Protein AF-0000000080391162 (afdb_homodimer)

Nearest PDB structures (foldseek):
  4bhb-assembly1_A  TM=9.136E-01  e=3.513E-07  Mycobacterium tuberculosis H37Rv
  4wx9-assembly1_A  TM=8.956E-01  e=3.707E-07  Mycobacterium tuberculosis H37Rv
  4wxd-assembly1_A  TM=8.912E-01  e=3.513E-07  Mycobacterium tuberculosis H37Rv
  4wxc-assembly1_A  TM=9.181E-01  e=7.453E-07  Mycobacterium tuberculosis H37Rv
  4bhc-assembly1_A  TM=9.237E-01  e=9.749E-07  Mycobacterium tuberculosis H37Rv

Organism: NCBI:txid1090322

Structure (mmCIF, N/CA/C/O backbone):
data_AF-0000000080391162-model_v1
#
loop_
_entity.id
_entity.type
_entity.pdbx_description
1 polymer methylated-DNA--
#
loop_
_atom_site.group_PDB
_atom_site.id
_atom_site.type_symbol
_atom_site.label_atom_id
_atom_site.label_alt_id
_atom_site.label_comp_id
_atom_site.label_asym_id
_atom_site.label_entity_id
_atom_site.label_seq_id
_atom_site.pdbx_PDB_ins_code
_atom_site.Cartn_x
_atom_site.Cartn_y
_atom_site.Cartn_z
_atom_site.occupancy
_atom_site.B_iso_or_equiv
_atom_site.auth_seq_id
_atom_site.auth_comp_id
_atom_site.auth_asym_id
_atom_site.auth_atom_id
_atom_site.pdbx_PDB_model_num
ATOM 1 N N . MET A 1 1 ? -13.078 -3.543 18.203 1 35.09 1 MET A N 1
ATOM 2 C CA . MET A 1 1 ? -12.172 -4.012 17.156 1 35.09 1 MET A CA 1
ATOM 3 C C . MET A 1 1 ? -11.836 -2.887 16.172 1 35.09 1 MET A C 1
ATOM 5 O O . MET A 1 1 ? -12.734 -2.287 15.578 1 35.09 1 MET A O 1
ATOM 9 N N . SER A 1 2 ? -10.984 -1.926 16.359 1 51.19 2 SER A N 1
ATOM 10 C CA . SER A 1 2 ? -10.734 -0.594 15.812 1 51.19 2 SER A CA 1
ATOM 11 C C . SER A 1 2 ? -10.781 -0.604 14.289 1 51.19 2 SER A C 1
ATOM 13 O O . SER A 1 2 ? -10.242 -1.515 13.656 1 51.19 2 SER A O 1
ATOM 15 N N . ASP A 1 3 ? -11.883 -0.142 13.547 1 73.12 3 ASP A N 1
ATOM 16 C CA . ASP A 1 3 ? -12.336 -0.19 12.164 1 73.12 3 ASP A CA 1
ATOM 17 C C . ASP A 1 3 ? -11.234 0.268 11.211 1 73.12 3 ASP A C 1
ATOM 19 O O . ASP A 1 3 ? -11.203 1.431 10.805 1 73.12 3 ASP A O 1
ATOM 23 N N . MET A 1 4 ? -10.156 -0.457 11.211 1 86.31 4 MET A N 1
ATOM 24 C CA . MET A 1 4 ? -9.039 -0.205 10.305 1 86.31 4 MET A CA 1
ATOM 25 C C . MET A 1 4 ? -9.469 -0.377 8.852 1 86.31 4 MET A C 1
ATOM 27 O O . MET A 1 4 ? -10.125 -1.358 8.508 1 86.31 4 MET A O 1
ATOM 31 N N . THR A 1 5 ? -9.227 0.694 8.156 1 92.56 5 THR A N 1
ATOM 32 C CA . THR A 1 5 ? -9.523 0.576 6.73 1 92.56 5 THR A CA 1
ATOM 33 C C . THR A 1 5 ? -8.5 -0.321 6.039 1 92.56 5 THR A C 1
ATOM 35 O O . THR A 1 5 ? -7.449 -0.626 6.605 1 92.56 5 THR A O 1
ATOM 38 N N . ILE A 1 6 ? -8.789 -0.774 4.875 1 94.12 6 ILE A N 1
ATOM 39 C CA . ILE A 1 6 ? -7.871 -1.599 4.098 1 94.12 6 ILE A CA 1
ATOM 40 C C . ILE A 1 6 ? -6.594 -0.814 3.805 1 94.12 6 ILE A C 1
ATOM 42 O O . ILE A 1 6 ? -5.5 -1.382 3.789 1 94.12 6 ILE A O 1
ATOM 46 N N . PHE A 1 7 ? -6.691 0.435 3.684 1 94.88 7 PHE A N 1
ATOM 47 C CA . PHE A 1 7 ? -5.535 1.266 3.377 1 94.88 7 PHE A CA 1
ATOM 48 C C . PHE A 1 7 ? -4.629 1.404 4.598 1 94.88 7 PHE A C 1
ATOM 50 O O . PHE A 1 7 ? -3.404 1.4 4.469 1 94.88 7 PHE A O 1
ATOM 57 N N . GLN A 1 8 ? -5.25 1.524 5.742 1 94.19 8 GLN A N 1
ATOM 58 C CA . GLN A 1 8 ? -4.473 1.506 6.977 1 94.19 8 GLN A CA 1
ATOM 59 C C . GLN A 1 8 ? -3.77 0.164 7.164 1 94.19 8 GLN A C 1
ATOM 61 O O . GLN A 1 8 ? -2.611 0.117 7.586 1 94.19 8 GLN A O 1
ATOM 66 N N . ALA A 1 9 ? -4.484 -0.903 6.836 1 95 9 ALA A N 1
ATOM 67 C CA . ALA A 1 9 ? -3.902 -2.24 6.922 1 95 9 ALA A CA 1
ATOM 68 C C . ALA A 1 9 ? -2.713 -2.383 5.977 1 95 9 ALA A C 1
ATOM 70 O O . ALA A 1 9 ? -1.685 -2.955 6.348 1 95 9 ALA A O 1
ATOM 71 N N . ILE A 1 10 ? -2.848 -1.843 4.738 1 96.19 10 ILE A N 1
ATOM 72 C CA . ILE A 1 10 ? -1.775 -1.901 3.752 1 96.19 10 ILE A CA 1
ATOM 73 C C . ILE A 1 10 ? -0.56 -1.133 4.266 1 96.19 10 ILE A C 1
ATOM 75 O O . ILE A 1 10 ? 0.574 -1.604 4.152 1 96.19 10 ILE A O 1
ATOM 79 N N . LEU A 1 11 ? -0.783 0.005 4.809 1 94.81 11 LEU A N 1
ATOM 80 C CA . LEU A 1 11 ? 0.322 0.779 5.363 1 94.81 11 LEU A CA 1
ATOM 81 C C . LEU A 1 11 ? 1.021 0.008 6.477 1 94.81 11 LEU A C 1
ATOM 83 O O . LEU A 1 11 ? 2.252 -0.017 6.543 1 94.81 11 LEU A O 1
ATOM 87 N N . ARG A 1 12 ? 0.249 -0.562 7.375 1 93.06 12 ARG A N 1
ATOM 88 C CA . ARG A 1 12 ? 0.814 -1.34 8.477 1 93.06 12 ARG A CA 1
ATOM 89 C C . ARG A 1 12 ? 1.624 -2.52 7.945 1 93.06 12 ARG A C 1
ATOM 91 O O . ARG A 1 12 ? 2.682 -2.848 8.492 1 93.06 12 ARG A O 1
ATOM 98 N N . TYR A 1 13 ? 1.1 -3.146 6.93 1 94.81 13 TYR A N 1
ATOM 99 C CA . TYR A 1 13 ? 1.831 -4.23 6.285 1 94.81 13 TYR A CA 1
ATOM 100 C C . TYR A 1 13 ? 3.207 -3.764 5.824 1 94.81 13 TYR A C 1
ATOM 102 O O . TYR A 1 13 ? 4.219 -4.395 6.141 1 94.81 13 TYR A O 1
ATOM 110 N N . PHE A 1 14 ? 3.271 -2.625 5.117 1 94.81 14 PHE A N 1
ATOM 111 C CA . PHE A 1 14 ? 4.543 -2.119 4.617 1 94.81 14 PHE A CA 1
ATOM 112 C C . PHE A 1 14 ? 5.418 -1.624 5.762 1 94.81 14 PHE A C 1
ATOM 114 O O . PHE A 1 14 ? 6.633 -1.478 5.605 1 94.81 14 PHE A O 1
ATOM 121 N N . GLY A 1 15 ? 4.773 -1.409 6.852 1 91.69 15 GLY A N 1
ATOM 122 C CA . GLY A 1 15 ? 5.512 -1.065 8.055 1 91.69 15 GLY A CA 1
ATOM 123 C C . GLY A 1 15 ? 6.062 -2.277 8.781 1 91.69 15 GLY A C 1
ATOM 124 O O . GLY A 1 15 ? 6.613 -2.152 9.883 1 91.69 15 GLY A O 1
ATOM 125 N N . GLY A 1 16 ? 5.766 -3.434 8.32 1 91.38 16 GLY A N 1
ATOM 126 C CA . GLY A 1 16 ? 6.391 -4.629 8.859 1 91.38 16 GLY A CA 1
ATOM 127 C C . GLY A 1 16 ? 5.453 -5.453 9.727 1 91.38 16 GLY A C 1
ATOM 128 O O . GLY A 1 16 ? 5.844 -6.492 10.258 1 91.38 16 GLY A O 1
ATOM 129 N N . GLU A 1 17 ? 4.305 -5.023 9.898 1 91.38 17 GLU A N 1
ATOM 130 C CA . GLU A 1 17 ? 3.348 -5.781 10.695 1 91.38 17 GLU A CA 1
ATOM 131 C C . GLU A 1 17 ? 2.809 -6.98 9.922 1 91.38 17 GLU A C 1
ATOM 133 O O . GLU A 1 17 ? 2.635 -6.914 8.703 1 91.38 17 GLU A O 1
ATOM 138 N N . ILE A 1 18 ? 2.574 -8.047 10.664 1 93.25 18 ILE A N 1
ATOM 139 C CA . ILE A 1 18 ? 1.937 -9.211 10.062 1 93.25 18 ILE A CA 1
ATOM 140 C C . ILE A 1 18 ? 0.433 -8.977 9.945 1 93.25 18 ILE A C 1
ATOM 142 O O . ILE A 1 18 ? -0.274 -8.906 10.953 1 93.25 18 ILE A O 1
ATOM 146 N N . ILE A 1 19 ? -0.009 -8.836 8.727 1 93.25 19 ILE A N 1
ATOM 147 C CA . ILE A 1 19 ? -1.42 -8.562 8.477 1 93.25 19 ILE A CA 1
ATOM 148 C C . ILE A 1 19 ? -2.033 -9.719 7.684 1 93.25 19 ILE A C 1
ATOM 150 O O . ILE A 1 19 ? -1.441 -10.195 6.711 1 93.25 19 ILE A O 1
ATOM 154 N N . ASP A 1 20 ? -3.139 -10.18 8.094 1 93.12 20 ASP A N 1
ATOM 155 C CA . ASP A 1 20 ? -3.92 -11.164 7.359 1 93.12 20 ASP A CA 1
ATOM 156 C C . ASP A 1 20 ? -5.02 -10.492 6.543 1 93.12 20 ASP A C 1
ATOM 158 O O . ASP A 1 20 ? -5.992 -9.984 7.102 1 93.12 20 ASP A O 1
ATOM 162 N N . PHE A 1 21 ? -4.871 -10.523 5.176 1 95.25 21 PHE A N 1
ATOM 163 C CA . PHE A 1 21 ? -5.812 -9.844 4.297 1 95.25 21 PHE A CA 1
ATOM 164 C C . PHE A 1 21 ? -6.918 -10.797 3.85 1 95.25 21 PHE A C 1
ATOM 166 O O . PHE A 1 21 ? -7.785 -10.422 3.059 1 95.25 21 PHE A O 1
ATOM 173 N N . SER A 1 22 ? -7.004 -12 4.348 1 90.62 22 SER A N 1
ATOM 174 C CA . SER A 1 22 ? -7.902 -13.031 3.85 1 90.62 22 SER A CA 1
ATOM 175 C C . SER A 1 22 ? -9.359 -12.656 4.086 1 90.62 22 SER A C 1
ATOM 177 O O . SER A 1 22 ? -10.25 -13.094 3.342 1 90.62 22 SER A O 1
ATOM 179 N N . ASP A 1 23 ? -9.578 -11.797 5.066 1 89 23 ASP A N 1
ATOM 180 C CA . ASP A 1 23 ? -10.953 -11.477 5.438 1 89 23 ASP A CA 1
ATOM 181 C C . ASP A 1 23 ? -11.461 -10.258 4.672 1 89 23 ASP A C 1
ATOM 183 O O . ASP A 1 23 ? -12.625 -9.875 4.801 1 89 23 ASP A O 1
ATOM 187 N N . TYR A 1 24 ? -10.609 -9.648 3.918 1 92.5 24 TYR A N 1
ATOM 188 C CA . TYR A 1 24 ? -11.047 -8.492 3.148 1 92.5 24 TYR A CA 1
ATOM 189 C C . TYR A 1 24 ? -11.734 -8.922 1.859 1 92.5 24 TYR A C 1
ATOM 191 O O . TYR A 1 24 ? -11.219 -9.758 1.121 1 92.5 24 TYR A O 1
ATOM 199 N N . GLU A 1 25 ? -12.875 -8.336 1.633 1 93.56 25 GLU A N 1
ATOM 200 C CA . GLU A 1 25 ? -13.625 -8.672 0.425 1 93.56 25 GLU A CA 1
ATOM 201 C C . GLU A 1 25 ? -13.055 -7.953 -0.795 1 93.56 25 GLU A C 1
ATOM 203 O O . GLU A 1 25 ? -12.68 -6.781 -0.714 1 93.56 25 GLU A O 1
ATOM 208 N N . VAL A 1 26 ? -12.93 -8.695 -1.843 1 95.56 26 VAL A N 1
ATOM 209 C CA . VAL A 1 26 ? -12.492 -8.141 -3.115 1 95.56 26 VAL A CA 1
ATOM 210 C C . VAL A 1 26 ? -13.516 -8.445 -4.203 1 95.56 26 VAL A C 1
ATOM 212 O O . VAL A 1 26 ? -14.227 -9.453 -4.125 1 95.56 26 VAL A O 1
ATOM 215 N N . ASP A 1 27 ? -13.695 -7.531 -5.137 1 95.62 27 ASP A N 1
ATOM 216 C CA . ASP A 1 27 ? -14.586 -7.742 -6.273 1 95.62 27 ASP A CA 1
ATOM 217 C C . ASP A 1 27 ? -13.805 -8.211 -7.5 1 95.62 27 ASP A C 1
ATOM 219 O O . ASP A 1 27 ? -13.109 -7.422 -8.141 1 95.62 27 ASP A O 1
ATOM 223 N N . LEU A 1 28 ? -13.992 -9.492 -7.863 1 96.12 28 LEU A N 1
ATOM 224 C CA . LEU A 1 28 ? -13.273 -10.078 -8.992 1 96.12 28 LEU A CA 1
ATOM 225 C C . LEU A 1 28 ? -14.227 -10.375 -10.148 1 96.12 28 LEU A C 1
ATOM 227 O O . LEU A 1 28 ? -13.906 -11.164 -11.039 1 96.12 28 LEU A O 1
ATOM 231 N N . SER A 1 29 ? -15.359 -9.727 -10.141 1 95.06 29 SER A N 1
ATOM 232 C CA . SER A 1 29 ? -16.438 -10.07 -11.062 1 95.06 29 SER A CA 1
ATOM 233 C C . SER A 1 29 ? -16.062 -9.727 -12.5 1 95.06 29 SER A C 1
ATOM 235 O O . SER A 1 29 ? -16.641 -10.281 -13.438 1 95.06 29 SER A O 1
ATOM 237 N N . GLU A 1 30 ? -15.156 -8.781 -12.695 1 94.69 30 GLU A N 1
ATOM 238 C CA . GLU A 1 30 ? -14.789 -8.352 -14.039 1 94.69 30 GLU A CA 1
ATOM 239 C C . GLU A 1 30 ? -13.781 -9.312 -14.672 1 94.69 30 GLU A C 1
ATOM 241 O O . GLU A 1 30 ? -13.477 -9.211 -15.859 1 94.69 30 GLU A O 1
ATOM 246 N N . LEU A 1 31 ? -13.289 -10.305 -13.93 1 96.31 31 LEU A N 1
ATOM 247 C CA . LEU A 1 31 ? -12.289 -11.25 -14.406 1 96.31 31 LEU A CA 1
ATOM 248 C C . LEU A 1 31 ? -12.953 -12.508 -14.961 1 96.31 31 LEU A C 1
ATOM 250 O O . LEU A 1 31 ? -14.117 -12.781 -14.672 1 96.31 31 LEU A O 1
ATOM 254 N N . THR A 1 32 ? -12.195 -13.211 -15.758 1 97.25 32 THR A N 1
ATOM 255 C CA . THR A 1 32 ? -12.672 -14.5 -16.266 1 97.25 32 THR A CA 1
ATOM 256 C C . THR A 1 32 ? -12.719 -15.531 -15.133 1 97.25 32 THR A C 1
ATOM 258 O O . THR A 1 32 ? -12.133 -15.32 -14.07 1 97.25 32 THR A O 1
ATOM 261 N N . GLN A 1 33 ? -13.492 -16.578 -15.414 1 97.06 33 GLN A N 1
ATOM 262 C CA . GLN A 1 33 ? -13.578 -17.656 -14.43 1 97.06 33 GLN A CA 1
ATOM 263 C C . GLN A 1 33 ? -12.195 -18.203 -14.086 1 97.06 33 GLN A C 1
ATOM 265 O O . GLN A 1 33 ? -11.891 -18.422 -12.914 1 97.06 33 GLN A O 1
ATOM 270 N N . PHE A 1 34 ? -11.398 -18.391 -15.117 1 97.44 34 PHE A N 1
ATOM 271 C CA . PHE A 1 34 ? -10.055 -18.906 -14.906 1 97.44 34 PHE A CA 1
ATOM 272 C C . PHE A 1 34 ? -9.242 -17.969 -14.031 1 97.44 34 PHE A C 1
ATOM 274 O O . PHE A 1 34 ? -8.617 -18.406 -13.062 1 97.44 34 PHE A O 1
ATOM 281 N N . GLN A 1 35 ? -9.234 -16.688 -14.312 1 97.69 35 GLN A N 1
ATOM 282 C CA . GLN A 1 35 ? -8.492 -15.68 -13.555 1 97.69 35 GLN A CA 1
ATOM 283 C C . GLN A 1 35 ? -8.953 -15.648 -12.094 1 97.69 35 GLN A C 1
ATOM 285 O O . GLN A 1 35 ? -8.125 -15.539 -11.188 1 97.69 35 GLN A O 1
ATOM 290 N N . ARG A 1 36 ? -10.234 -15.805 -11.914 1 97.94 36 ARG A N 1
ATOM 291 C CA . ARG A 1 36 ? -10.789 -15.805 -10.57 1 97.94 36 ARG A CA 1
ATOM 292 C C . ARG A 1 36 ? -10.297 -17.016 -9.773 1 97.94 36 ARG A C 1
ATOM 294 O O . ARG A 1 36 ? -9.898 -16.875 -8.617 1 97.94 36 ARG A O 1
ATOM 301 N N . GLU A 1 37 ? -10.328 -18.125 -10.398 1 97.69 37 GLU A N 1
ATOM 302 C CA . GLU A 1 37 ? -9.867 -19.344 -9.75 1 97.69 37 GLU A CA 1
ATOM 303 C C . GLU A 1 37 ? -8.406 -19.234 -9.336 1 97.69 37 GLU A C 1
ATOM 305 O O . GLU A 1 37 ? -8.031 -19.625 -8.234 1 97.69 37 GLU A O 1
ATOM 310 N N . VAL A 1 38 ? -7.621 -18.734 -10.234 1 98.44 38 VAL A N 1
ATOM 311 C CA . VAL A 1 38 ? -6.195 -18.578 -9.969 1 98.44 38 VAL A CA 1
ATOM 312 C C . VAL A 1 38 ? -5.992 -17.641 -8.773 1 98.44 38 VAL A C 1
ATOM 314 O O . VAL A 1 38 ? -5.277 -17.984 -7.828 1 98.44 38 VAL A O 1
ATOM 317 N N . LEU A 1 39 ? -6.629 -16.484 -8.766 1 98.19 39 LEU A N 1
ATOM 318 C CA . LEU A 1 39 ? -6.414 -15.484 -7.73 1 98.19 39 LEU A CA 1
ATOM 319 C C . LEU A 1 39 ? -6.973 -15.953 -6.391 1 98.19 39 LEU A C 1
ATOM 321 O O . LEU A 1 39 ? -6.426 -15.625 -5.336 1 98.19 39 LEU A O 1
ATOM 325 N N . GLU A 1 40 ? -8.031 -16.766 -6.438 1 97.44 40 GLU A N 1
ATOM 326 C CA . GLU A 1 40 ? -8.555 -17.359 -5.211 1 97.44 40 GLU A CA 1
ATOM 327 C C . GLU A 1 40 ? -7.539 -18.297 -4.57 1 97.44 40 GLU A C 1
ATOM 329 O O . GLU A 1 40 ? -7.41 -18.344 -3.346 1 97.44 40 GLU A O 1
ATOM 334 N N . GLU A 1 41 ? -6.855 -19.062 -5.383 1 97.94 41 GLU A N 1
ATOM 335 C CA . GLU A 1 41 ? -5.809 -19.938 -4.863 1 97.94 41 GLU A CA 1
ATOM 336 C C . GLU A 1 41 ? -4.625 -19.125 -4.332 1 97.94 41 GLU A C 1
ATOM 338 O O . GLU A 1 41 ? -4.016 -19.5 -3.328 1 97.94 41 GLU A O 1
ATOM 343 N N . VAL A 1 42 ? -4.32 -18.031 -4.984 1 98 42 VAL A N 1
ATOM 344 C CA . VAL A 1 42 ? -3.236 -17.172 -4.531 1 98 42 VAL A CA 1
ATOM 345 C C . VAL A 1 42 ? -3.559 -16.609 -3.145 1 98 42 VAL A C 1
ATOM 347 O O . VAL A 1 42 ? -2.676 -16.516 -2.287 1 98 42 VAL A O 1
ATOM 350 N N . ARG A 1 43 ? -4.785 -16.25 -2.908 1 97.5 43 ARG A N 1
ATOM 351 C CA . ARG A 1 43 ? -5.238 -15.672 -1.648 1 97.5 43 ARG A CA 1
ATOM 352 C C . ARG A 1 43 ? -4.992 -16.625 -0.486 1 97.5 43 ARG A C 1
ATOM 354 O O . ARG A 1 43 ? -4.938 -16.203 0.671 1 97.5 43 ARG A O 1
ATOM 361 N N . LYS A 1 44 ? -4.828 -17.875 -0.79 1 96.62 44 LYS A N 1
ATOM 362 C CA . LYS A 1 44 ? -4.691 -18.906 0.244 1 96.62 44 LYS A CA 1
ATOM 363 C C . LYS A 1 44 ? -3.234 -19.062 0.668 1 96.62 44 LYS A C 1
ATOM 365 O O . LYS A 1 44 ? -2.939 -19.75 1.653 1 96.62 44 LYS A O 1
ATOM 370 N N . ILE A 1 45 ? -2.307 -18.5 -0.052 1 97 45 ILE A N 1
ATOM 371 C CA . ILE A 1 45 ? -0.894 -18.641 0.285 1 97 45 ILE A CA 1
ATOM 372 C C . ILE A 1 45 ? -0.594 -17.906 1.585 1 97 45 ILE A C 1
ATOM 374 O O . ILE A 1 45 ? -0.783 -16.688 1.67 1 97 45 ILE A O 1
ATOM 378 N N . PRO A 1 46 ? -0.078 -18.594 2.596 1 95.38 46 PRO A N 1
ATOM 379 C CA . PRO A 1 46 ? 0.129 -17.969 3.902 1 95.38 46 PRO A CA 1
ATOM 380 C C . PRO A 1 46 ? 1.265 -16.938 3.893 1 95.38 46 PRO A C 1
ATOM 382 O O . PRO A 1 46 ? 2.164 -17.016 3.053 1 95.38 46 PRO A O 1
ATOM 385 N N . TYR A 1 47 ? 1.118 -16.031 4.879 1 95.81 47 TYR A N 1
ATOM 386 C CA . TYR A 1 47 ? 2.207 -15.094 5.125 1 95.81 47 TYR A CA 1
ATOM 387 C C . TYR A 1 47 ? 3.527 -15.828 5.32 1 95.81 47 TYR A C 1
ATOM 389 O O . TYR A 1 47 ? 3.598 -16.797 6.078 1 95.81 47 TYR A O 1
ATOM 397 N N . GLY A 1 48 ? 4.543 -15.438 4.59 1 94.94 48 GLY A N 1
ATOM 398 C CA . GLY A 1 48 ? 5.871 -16.016 4.754 1 94.94 48 GLY A CA 1
ATOM 399 C C . GLY A 1 48 ? 6.102 -17.25 3.9 1 94.94 48 GLY A C 1
ATOM 400 O O . GLY A 1 48 ? 7.207 -17.797 3.877 1 94.94 48 GLY A O 1
ATOM 401 N N . GLU A 1 49 ? 5.145 -17.719 3.182 1 95.44 49 GLU A N 1
ATOM 402 C CA . GLU A 1 49 ? 5.266 -18.875 2.297 1 95.44 49 GLU A CA 1
ATOM 403 C C . GLU A 1 49 ? 5.121 -18.469 0.833 1 95.44 49 GLU A C 1
ATOM 405 O O . GLU A 1 49 ? 4.566 -17.406 0.532 1 95.44 49 GLU A O 1
ATOM 410 N N . THR A 1 50 ? 5.68 -19.234 -0.009 1 97.06 50 THR A N 1
ATOM 411 C CA . THR A 1 50 ? 5.594 -18.984 -1.442 1 97.06 50 THR A CA 1
ATOM 412 C C . THR A 1 50 ? 5.137 -20.234 -2.189 1 97.06 50 THR A C 1
ATOM 414 O O . THR A 1 50 ? 5.25 -21.344 -1.675 1 97.06 50 THR A O 1
ATOM 417 N N . VAL A 1 51 ? 4.605 -20.047 -3.34 1 97.56 51 VAL A N 1
ATOM 418 C CA . VAL A 1 51 ? 4.227 -21.109 -4.266 1 97.56 51 VAL A CA 1
ATOM 419 C C . VAL A 1 51 ? 4.773 -20.812 -5.66 1 97.56 51 VAL A C 1
ATOM 421 O O . VAL A 1 51 ? 4.789 -19.641 -6.082 1 97.56 51 VAL A O 1
ATOM 424 N N . THR A 1 52 ? 5.16 -21.844 -6.363 1 97.38 52 TH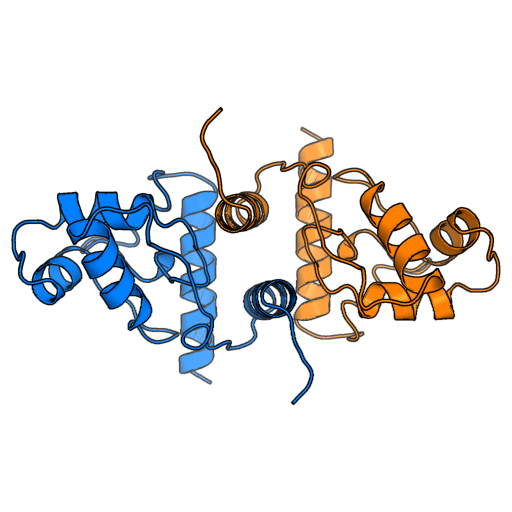R A N 1
ATOM 425 C CA . THR A 1 52 ? 5.637 -21.625 -7.723 1 97.38 52 THR A CA 1
ATOM 426 C C . THR A 1 52 ? 4.465 -21.531 -8.695 1 97.38 52 THR A C 1
ATOM 428 O O . THR A 1 52 ? 3.363 -22 -8.398 1 97.38 52 THR A O 1
ATOM 431 N N . TYR A 1 53 ? 4.75 -20.938 -9.867 1 96.75 53 TYR A N 1
ATOM 432 C CA . TYR A 1 53 ? 3.736 -20.875 -10.906 1 96.75 53 TYR A CA 1
ATOM 433 C C . TYR A 1 53 ? 3.24 -22.281 -11.266 1 96.75 53 TYR A C 1
ATOM 435 O O . TYR A 1 53 ? 2.041 -22.484 -11.469 1 96.75 53 TYR A O 1
ATOM 443 N N . ARG A 1 54 ? 4.129 -23.219 -11.281 1 95.88 54 ARG A N 1
ATOM 444 C CA . ARG A 1 54 ? 3.781 -24.594 -11.594 1 95.88 54 ARG A CA 1
ATOM 445 C C . ARG A 1 54 ? 2.859 -25.188 -10.531 1 95.88 54 ARG A C 1
ATOM 447 O O . ARG A 1 54 ? 1.848 -25.812 -10.859 1 95.88 54 ARG A O 1
ATOM 454 N N . GLU A 1 55 ? 3.26 -25 -9.328 1 97.31 55 GLU A N 1
ATOM 455 C CA . GLU A 1 55 ? 2.432 -25.484 -8.227 1 97.31 55 GLU A CA 1
ATOM 456 C C . GLU A 1 55 ? 1.051 -24.828 -8.258 1 97.31 55 GLU A C 1
ATOM 458 O O . GLU A 1 55 ? 0.043 -25.5 -8.016 1 97.31 55 GLU A O 1
ATOM 463 N N . LEU A 1 56 ? 1.011 -23.562 -8.508 1 98 56 LEU A N 1
ATOM 464 C CA . LEU A 1 56 ? -0.262 -22.844 -8.586 1 98 56 LEU A CA 1
ATOM 465 C C . LEU A 1 56 ? -1.122 -23.406 -9.719 1 98 56 LEU A C 1
ATOM 467 O O . LEU A 1 56 ? -2.33 -23.578 -9.555 1 98 56 LEU A O 1
ATOM 471 N N . ALA A 1 57 ? -0.482 -23.656 -10.828 1 97.69 57 ALA A N 1
ATOM 472 C CA . ALA A 1 57 ? -1.194 -24.266 -11.953 1 97.69 57 ALA A CA 1
ATOM 473 C C . ALA A 1 57 ? -1.833 -25.578 -11.539 1 97.69 57 ALA A C 1
ATOM 475 O O . ALA A 1 57 ? -2.986 -25.859 -11.883 1 97.69 57 ALA A O 1
ATOM 476 N N . CYS A 1 58 ? -1.116 -26.344 -10.797 1 97.38 58 CYS A N 1
ATOM 477 C CA . CYS A 1 58 ? -1.632 -27.625 -10.305 1 97.38 58 CYS A CA 1
ATOM 478 C C . CYS A 1 58 ? -2.826 -27.406 -9.383 1 97.38 58 CYS A C 1
ATOM 480 O O . CYS A 1 58 ? -3.818 -28.141 -9.469 1 97.38 58 CYS A O 1
ATOM 482 N N . ARG A 1 59 ? -2.754 -26.422 -8.547 1 97.12 59 ARG A N 1
ATOM 483 C CA . ARG A 1 59 ? -3.816 -26.125 -7.594 1 97.12 59 ARG A CA 1
ATOM 484 C C . ARG A 1 59 ? -5.121 -25.797 -8.312 1 97.12 59 ARG A C 1
ATOM 486 O O . ARG A 1 59 ? -6.207 -26.047 -7.781 1 97.12 59 ARG A O 1
ATOM 493 N N . VAL A 1 60 ? -4.984 -25.219 -9.477 1 97 60 VAL A N 1
ATOM 494 C CA . VAL A 1 60 ? -6.203 -24.844 -10.18 1 97 60 VAL A CA 1
ATOM 495 C C . VAL A 1 60 ? -6.555 -25.891 -11.227 1 97 60 VAL A C 1
ATOM 497 O O . VAL A 1 60 ? -7.375 -25.641 -12.117 1 97 60 VAL A O 1
ATOM 500 N N . GLY A 1 61 ? -5.863 -27.016 -11.195 1 96 61 GLY A N 1
ATOM 501 C CA . GLY A 1 61 ? -6.191 -28.156 -12.023 1 96 61 GLY A CA 1
ATOM 502 C C . GLY A 1 61 ? -5.676 -28.031 -13.445 1 96 61 GLY A C 1
ATOM 503 O O . GLY A 1 61 ? -6.246 -28.609 -14.375 1 96 61 GLY A O 1
ATOM 504 N N . ARG A 1 62 ? -4.734 -27.141 -13.648 1 94.5 62 ARG A N 1
ATOM 505 C CA . ARG A 1 62 ? -4.137 -26.906 -14.961 1 94.5 62 ARG A CA 1
ATOM 506 C C . ARG A 1 62 ? -2.619 -27.047 -14.906 1 94.5 62 ARG A C 1
ATOM 508 O O . ARG A 1 62 ? -1.896 -26.078 -15.141 1 94.5 62 ARG A O 1
ATOM 515 N N . GLU A 1 63 ? -2.115 -28.219 -14.797 1 91.62 63 GLU A N 1
ATOM 516 C CA . GLU A 1 63 ? -0.72 -28.531 -14.492 1 91.62 63 GLU A CA 1
ATOM 517 C C . GLU A 1 63 ? 0.217 -27.922 -15.531 1 91.62 63 GLU A C 1
ATOM 519 O O . GLU A 1 63 ? 1.316 -27.469 -15.195 1 91.62 63 GLU A O 1
ATOM 524 N N . ARG A 1 64 ? -0.206 -27.797 -16.766 1 92.56 64 ARG A N 1
ATOM 525 C CA . ARG A 1 64 ? 0.678 -27.312 -17.828 1 92.56 64 ARG A CA 1
ATOM 526 C C . ARG A 1 64 ? 0.4 -25.844 -18.141 1 92.56 64 ARG A C 1
ATOM 528 O O . ARG A 1 64 ? 0.836 -25.344 -19.172 1 92.56 64 ARG A O 1
ATOM 535 N N . ALA A 1 65 ? -0.271 -25.156 -17.281 1 95.38 65 ALA A N 1
ATOM 536 C CA . ALA A 1 65 ? -0.71 -23.812 -17.609 1 95.38 65 ALA A CA 1
ATOM 537 C C . ALA A 1 65 ? 0.055 -22.766 -16.797 1 95.38 65 ALA A C 1
ATOM 539 O O . ALA A 1 65 ? -0.511 -21.75 -16.391 1 95.38 65 ALA A O 1
ATOM 540 N N . ALA A 1 66 ? 1.327 -23.031 -16.516 1 94.25 66 ALA A N 1
ATOM 541 C CA . ALA A 1 66 ? 2.125 -22.125 -15.68 1 94.25 66 ALA A CA 1
ATOM 542 C C . ALA A 1 66 ? 2.133 -20.719 -16.25 1 94.25 66 ALA A C 1
ATOM 544 O O . ALA A 1 66 ? 1.973 -19.734 -15.516 1 94.25 66 ALA A O 1
ATOM 545 N N . ARG A 1 67 ? 2.25 -20.641 -17.531 1 93.62 67 ARG A N 1
ATOM 546 C CA . ARG A 1 67 ? 2.299 -19.312 -18.156 1 93.62 67 ARG A CA 1
ATOM 547 C C . ARG A 1 67 ? 0.945 -18.625 -18.078 1 93.62 67 ARG A C 1
ATOM 549 O O . ARG A 1 67 ? 0.874 -17.422 -17.844 1 93.62 67 ARG A O 1
ATOM 556 N N . ALA A 1 68 ? -0.098 -19.359 -18.344 1 95.56 68 ALA A N 1
ATOM 557 C CA . ALA A 1 68 ? -1.444 -18.797 -18.281 1 95.56 68 ALA A CA 1
ATOM 558 C C . ALA A 1 68 ? -1.762 -18.312 -16.875 1 95.56 68 ALA A C 1
ATOM 560 O O . ALA A 1 68 ? -2.342 -17.234 -16.688 1 95.56 68 ALA A O 1
ATOM 561 N N . VAL A 1 69 ? -1.303 -19.094 -15.898 1 96.56 69 VAL A N 1
ATOM 562 C CA . VAL A 1 69 ? -1.479 -18.734 -14.492 1 96.56 69 VAL A CA 1
ATOM 563 C C . VAL A 1 69 ? -0.682 -17.469 -14.188 1 96.56 69 VAL A C 1
ATOM 565 O O . VAL A 1 69 ? -1.164 -16.578 -13.477 1 96.56 69 VAL A O 1
ATOM 568 N N . GLY A 1 70 ? 0.498 -17.438 -14.719 1 95.19 70 GLY A N 1
ATOM 569 C CA . GLY A 1 70 ? 1.317 -16.234 -14.547 1 95.19 70 GLY A CA 1
ATOM 570 C C . GLY A 1 70 ? 0.651 -14.977 -15.062 1 95.19 70 GLY A C 1
ATOM 571 O O . GLY A 1 70 ? 0.701 -13.938 -14.406 1 95.19 70 GLY A O 1
ATOM 572 N N . SER A 1 71 ? 0.098 -15.102 -16.188 1 94.81 71 SER A N 1
ATOM 573 C CA . SER A 1 71 ? -0.611 -13.969 -16.766 1 94.81 71 SER A CA 1
ATOM 574 C C . SER A 1 71 ? -1.788 -13.539 -15.898 1 94.81 71 SER A C 1
ATOM 576 O O . SER A 1 71 ? -2.051 -12.344 -15.734 1 94.81 71 SER A O 1
ATOM 578 N N . ALA A 1 72 ? -2.494 -14.492 -15.398 1 96.31 72 ALA A N 1
ATOM 579 C CA . ALA A 1 72 ? -3.619 -14.203 -14.516 1 96.31 72 ALA A CA 1
ATOM 580 C C . ALA A 1 72 ? -3.15 -13.492 -13.25 1 96.31 72 ALA A C 1
ATOM 582 O O . ALA A 1 72 ? -3.773 -12.523 -12.805 1 96.31 72 ALA A O 1
ATOM 583 N N . VAL A 1 73 ? -2.064 -13.953 -12.711 1 96.94 73 VAL A N 1
ATOM 584 C CA . VAL A 1 73 ? -1.487 -13.375 -11.5 1 96.94 73 VAL A CA 1
ATOM 585 C C . VAL A 1 73 ? -1.045 -11.938 -11.766 1 96.94 73 VAL A C 1
ATOM 587 O O . VAL A 1 73 ? -1.28 -11.047 -10.945 1 96.94 73 VAL A O 1
ATOM 590 N N . ALA A 1 74 ? -0.493 -11.719 -12.906 1 93.5 74 ALA A N 1
ATOM 591 C CA . ALA A 1 74 ? 0.013 -10.406 -13.289 1 93.5 74 ALA A CA 1
ATOM 592 C C . ALA A 1 74 ? -1.122 -9.391 -13.398 1 93.5 74 ALA A C 1
ATOM 594 O O . ALA A 1 74 ? -0.909 -8.188 -13.234 1 93.5 74 ALA A O 1
ATOM 595 N N . LYS A 1 75 ? -2.285 -9.82 -13.602 1 92.25 75 LYS A N 1
ATOM 596 C CA . LYS A 1 75 ? -3.441 -8.953 -13.805 1 92.25 75 LYS A CA 1
ATOM 597 C C . LYS A 1 75 ? -4.223 -8.766 -12.5 1 92.25 75 LYS A C 1
ATOM 599 O O . LYS A 1 75 ? -5.348 -8.266 -12.516 1 92.25 75 LYS A O 1
ATOM 604 N N . ASN A 1 76 ? -3.664 -9.203 -11.438 1 96.12 76 ASN A N 1
ATOM 605 C CA . ASN A 1 76 ? -4.27 -9.07 -10.117 1 96.12 76 ASN A CA 1
ATOM 606 C C . ASN A 1 76 ? -4.688 -7.633 -9.828 1 96.12 76 ASN A C 1
ATOM 608 O O . ASN A 1 76 ? -3.838 -6.754 -9.672 1 96.12 76 ASN A O 1
ATOM 612 N N . PRO A 1 77 ? -5.988 -7.395 -9.773 1 96.19 77 PRO A N 1
ATOM 613 C CA . PRO A 1 77 ? -6.445 -6.027 -9.523 1 96.19 77 PRO A CA 1
ATOM 614 C C . PRO A 1 77 ? -6.258 -5.598 -8.07 1 96.19 77 PRO A C 1
ATOM 616 O O . PRO A 1 77 ? -6.387 -4.414 -7.754 1 96.19 77 PRO A O 1
ATOM 619 N N . TYR A 1 78 ? -5.961 -6.527 -7.133 1 97 78 TYR A N 1
ATOM 620 C CA . TYR A 1 78 ? -5.82 -6.242 -5.711 1 97 78 TYR A CA 1
ATOM 621 C C . TYR A 1 78 ? -4.48 -6.742 -5.184 1 97 78 TYR A C 1
ATOM 623 O O . TYR A 1 78 ? -4.434 -7.512 -4.219 1 97 78 TYR A O 1
ATOM 631 N N . PRO A 1 79 ? -3.422 -6.211 -5.777 1 96.5 79 PRO A N 1
ATOM 632 C CA . PRO A 1 79 ? -2.133 -6.645 -5.227 1 96.5 79 PRO A CA 1
ATOM 633 C C . PRO A 1 79 ? -1.983 -6.309 -3.744 1 96.5 79 PRO A C 1
ATOM 635 O O . PRO A 1 79 ? -2.67 -5.418 -3.234 1 96.5 79 PRO A O 1
ATOM 638 N N . ILE A 1 80 ? -1.176 -7.035 -2.959 1 95.12 80 ILE A N 1
ATOM 639 C CA . ILE A 1 80 ? -0.95 -6.961 -1.52 1 95.12 80 ILE A CA 1
ATOM 640 C C . ILE A 1 80 ? -2.045 -7.73 -0.785 1 95.12 80 ILE A C 1
ATOM 642 O O . ILE A 1 80 ? -1.756 -8.586 0.057 1 95.12 80 ILE A O 1
ATOM 646 N N . ILE A 1 81 ? -3.371 -7.41 -1.149 1 97.25 81 ILE A N 1
ATOM 647 C CA . ILE A 1 81 ? -4.5 -8.125 -0.562 1 97.25 81 ILE A CA 1
ATOM 648 C C . ILE A 1 81 ? -4.508 -9.57 -1.06 1 97.25 81 ILE A C 1
ATOM 650 O O . ILE A 1 81 ? -4.66 -10.508 -0.269 1 97.25 81 ILE A O 1
ATOM 654 N N . ILE A 1 82 ? -4.48 -9.641 -2.396 1 97.94 82 ILE A N 1
ATOM 655 C CA . ILE A 1 82 ? -4.152 -10.922 -3.018 1 97.94 82 ILE A CA 1
ATOM 656 C C . ILE A 1 82 ? -2.645 -11.008 -3.258 1 97.94 82 ILE A C 1
ATOM 658 O O . ILE A 1 82 ? -2.102 -10.289 -4.098 1 97.94 82 ILE A O 1
ATOM 662 N N . PRO A 1 83 ? -2.033 -11.828 -2.516 1 97.88 83 PRO A N 1
ATOM 663 C CA . PRO A 1 83 ? -0.574 -11.75 -2.418 1 97.88 83 PRO A CA 1
ATOM 664 C C . PRO A 1 83 ? 0.134 -12.383 -3.611 1 97.88 83 PRO A C 1
ATOM 666 O O . PRO A 1 83 ? 0.864 -13.367 -3.447 1 97.88 83 PRO A O 1
ATOM 669 N N . CYS A 1 84 ? 0.045 -11.727 -4.746 1 97.19 84 CYS A N 1
ATOM 670 C CA . CYS A 1 84 ? 0.652 -12.227 -5.973 1 97.19 84 CYS A CA 1
ATOM 671 C C . CYS A 1 84 ? 2.172 -12.25 -5.859 1 97.19 84 CYS A C 1
ATOM 673 O O . CYS A 1 84 ? 2.84 -13 -6.574 1 97.19 84 CYS A O 1
ATOM 675 N N . HIS A 1 85 ? 2.68 -11.461 -4.934 1 97.25 85 HIS A N 1
ATOM 676 C CA . HIS A 1 85 ? 4.125 -11.469 -4.734 1 97.25 85 HIS A CA 1
ATOM 677 C C . HIS A 1 85 ? 4.602 -12.812 -4.188 1 97.25 85 HIS A C 1
ATOM 679 O O . HIS A 1 85 ? 5.793 -13.125 -4.25 1 97.25 85 HIS A O 1
ATOM 685 N N . ARG A 1 86 ? 3.768 -13.609 -3.654 1 97.44 86 ARG A N 1
ATOM 686 C CA . ARG A 1 86 ? 4.137 -14.883 -3.043 1 97.44 86 ARG A CA 1
ATOM 687 C C . ARG A 1 86 ? 4.18 -16 -4.082 1 97.44 86 ARG A C 1
ATOM 689 O O . ARG A 1 86 ? 4.508 -17.141 -3.762 1 97.44 86 ARG A O 1
ATOM 696 N N . VAL A 1 87 ? 3.848 -15.664 -5.289 1 97.88 87 VAL A N 1
ATOM 697 C CA . VAL A 1 87 ? 4.004 -16.594 -6.402 1 97.88 87 VAL A CA 1
ATOM 698 C C . VAL A 1 87 ? 5.34 -16.344 -7.102 1 97.88 87 VAL A C 1
ATOM 700 O O . VAL A 1 87 ? 5.605 -15.234 -7.566 1 97.88 87 VAL A O 1
ATOM 703 N N . VAL A 1 88 ? 6.117 -17.406 -7.211 1 97.06 88 VAL A N 1
ATOM 704 C CA . VAL A 1 88 ? 7.484 -17.188 -7.676 1 97.06 88 VAL A CA 1
ATOM 705 C C . VAL A 1 88 ? 7.82 -18.203 -8.766 1 97.06 88 VAL A C 1
ATOM 707 O O . VAL A 1 88 ? 7.066 -19.156 -8.992 1 97.06 88 VAL A O 1
ATOM 710 N N . SER A 1 89 ? 8.906 -17.938 -9.43 1 94.12 89 SER A N 1
ATOM 711 C CA . SER A 1 89 ? 9.406 -18.875 -10.422 1 94.12 89 SER A CA 1
ATOM 712 C C . SER A 1 89 ? 10.211 -20 -9.766 1 94.12 89 SER A C 1
ATOM 714 O O . SER A 1 89 ? 10.664 -19.859 -8.625 1 94.12 89 SER A O 1
ATOM 716 N N . SER A 1 90 ? 10.352 -21.078 -10.484 1 91.44 90 SER A N 1
ATOM 717 C CA . SER A 1 90 ? 11.141 -22.203 -9.977 1 91.44 90 SER A CA 1
ATOM 718 C C . SER A 1 90 ? 12.625 -21.844 -9.906 1 91.44 90 SER A C 1
ATOM 720 O O . SER A 1 90 ? 13.375 -22.438 -9.148 1 91.44 90 SER A O 1
ATOM 722 N N . SER A 1 91 ? 13.016 -20.875 -10.617 1 90.62 91 SER A N 1
ATOM 723 C CA . SER A 1 91 ? 14.422 -20.5 -10.711 1 90.62 91 SER A CA 1
ATOM 724 C C . SER A 1 91 ? 14.719 -19.25 -9.906 1 90.62 91 SER A C 1
ATOM 726 O O . SER A 1 91 ? 15.836 -18.719 -9.945 1 90.62 91 SER A O 1
ATOM 728 N N . GLY A 1 92 ? 13.75 -18.734 -9.273 1 90.31 92 GLY A N 1
ATOM 729 C CA . GLY A 1 92 ? 13.953 -17.516 -8.516 1 90.31 92 GLY A CA 1
ATOM 730 C C . GLY A 1 92 ? 12.664 -16.75 -8.258 1 90.31 92 GLY A C 1
ATOM 731 O O . GLY A 1 92 ? 11.602 -17.359 -8.117 1 90.31 92 GLY A O 1
ATOM 732 N N . ILE A 1 93 ? 12.781 -15.469 -8.117 1 90.31 93 ILE A N 1
ATOM 733 C CA . ILE A 1 93 ? 11.656 -14.641 -7.691 1 90.31 93 ILE A CA 1
ATOM 734 C C . ILE A 1 93 ? 10.711 -14.406 -8.867 1 90.31 93 ILE A C 1
ATOM 736 O O . ILE A 1 93 ? 9.5 -14.258 -8.672 1 90.31 93 ILE A O 1
ATOM 740 N N . GLY A 1 94 ? 11.297 -14.43 -10.133 1 89.81 94 GLY A N 1
ATOM 741 C CA . GLY A 1 94 ? 10.484 -14.133 -11.305 1 89.81 94 GLY A CA 1
ATOM 742 C C . GLY A 1 94 ? 10.047 -12.688 -11.375 1 89.81 94 GLY A C 1
ATOM 743 O O . GLY A 1 94 ? 10.625 -11.82 -10.711 1 89.81 94 GLY A O 1
ATOM 744 N N . GLY A 1 95 ? 9.047 -12.422 -12.297 1 87.44 95 GLY A N 1
ATOM 745 C CA . GLY A 1 95 ? 8.57 -11.062 -12.484 1 87.44 95 GLY A CA 1
ATOM 746 C C . GLY A 1 95 ? 7.539 -10.648 -11.453 1 87.44 95 GLY A C 1
ATOM 747 O O . GLY A 1 95 ? 7.25 -11.398 -10.516 1 87.44 95 GLY A O 1
ATOM 748 N N . PHE A 1 96 ? 7.094 -9.438 -11.617 1 84.25 96 PHE A N 1
ATOM 749 C CA . PHE A 1 96 ? 6.105 -8.891 -10.703 1 84.25 96 PHE A CA 1
ATOM 750 C C . PHE A 1 96 ? 5.195 -7.895 -11.414 1 84.25 96 PHE A C 1
ATOM 752 O O . PHE A 1 96 ? 5.664 -6.895 -11.961 1 84.25 96 PHE A O 1
ATOM 759 N N . CYS A 1 97 ? 3.947 -8.188 -11.391 1 82.94 97 CYS A N 1
ATOM 760 C CA . CYS A 1 97 ? 2.922 -7.328 -11.977 1 82.94 97 CYS A CA 1
ATOM 761 C C . CYS A 1 97 ? 3.27 -6.957 -13.406 1 82.94 97 CYS A C 1
ATOM 763 O O . CYS A 1 97 ? 3.207 -5.785 -13.781 1 82.94 97 CYS A O 1
ATOM 765 N N . GLY A 1 98 ? 3.732 -7.816 -14.102 1 79 98 GLY A N 1
ATOM 766 C CA . GLY A 1 98 ? 3.936 -7.656 -15.531 1 79 98 GLY A CA 1
ATOM 767 C C . GLY A 1 98 ? 5.336 -7.195 -15.891 1 79 98 GLY A C 1
ATOM 768 O O . GLY A 1 98 ? 5.633 -6.941 -17.062 1 79 98 GLY A O 1
ATOM 769 N N . GLU A 1 99 ? 6.156 -7.043 -14.852 1 82.94 99 GLU A N 1
ATOM 770 C CA . GLU A 1 99 ? 7.539 -6.633 -15.086 1 82.94 99 GLU A CA 1
ATOM 771 C C . GLU A 1 99 ? 8.523 -7.707 -14.633 1 82.94 99 GLU A C 1
ATOM 773 O O . GLU A 1 99 ? 8.273 -8.406 -13.648 1 82.94 99 GLU A O 1
ATOM 778 N N . THR A 1 100 ? 9.609 -7.816 -15.383 1 81.62 100 THR A N 1
ATOM 779 C CA . THR A 1 100 ? 10.57 -8.867 -15.07 1 81.62 100 THR A CA 1
ATOM 780 C C . THR A 1 100 ? 11.836 -8.281 -14.445 1 81.62 100 THR A C 1
ATOM 782 O O . THR A 1 100 ? 12.703 -9.023 -13.977 1 81.62 100 THR A O 1
ATOM 785 N N . CYS A 1 101 ? 11.914 -6.93 -14.477 1 78.75 101 CYS A N 1
ATOM 786 C CA . CYS A 1 101 ? 13.047 -6.238 -13.867 1 78.75 101 CYS A CA 1
ATOM 787 C C . CYS A 1 101 ? 12.633 -4.863 -13.352 1 78.75 101 CYS A C 1
ATOM 789 O O . CYS A 1 101 ? 11.477 -4.465 -13.492 1 78.75 101 CYS A O 1
ATOM 791 N N . GLY A 1 102 ? 13.664 -4.305 -12.555 1 84.94 102 GLY A N 1
ATOM 792 C CA . GLY A 1 102 ? 13.414 -2.939 -12.117 1 84.94 102 GLY A CA 1
ATOM 793 C C . GLY A 1 102 ? 12.852 -2.861 -10.711 1 84.94 102 GLY A C 1
ATOM 794 O O . GLY A 1 102 ? 13.008 -3.793 -9.914 1 84.94 102 GLY A O 1
ATOM 795 N N . GLU A 1 103 ? 12.273 -1.819 -10.383 1 85.81 103 GLU A N 1
ATOM 796 C CA . GLU A 1 103 ? 11.883 -1.467 -9.023 1 85.81 103 GLU A CA 1
ATOM 797 C C . GLU A 1 103 ? 10.75 -2.363 -8.523 1 85.81 103 GLU A C 1
ATOM 799 O O . GLU A 1 103 ? 10.688 -2.684 -7.336 1 85.81 103 GLU A O 1
ATOM 804 N N . LYS A 1 104 ? 9.93 -2.746 -9.43 1 88.44 104 LYS A N 1
ATOM 805 C CA . LYS A 1 104 ? 8.82 -3.6 -9.008 1 88.44 104 LYS A CA 1
ATOM 806 C C . LYS A 1 104 ? 9.328 -4.961 -8.531 1 88.44 104 LYS A C 1
ATOM 808 O O . LYS A 1 104 ? 8.836 -5.504 -7.543 1 88.44 104 LYS A O 1
ATOM 813 N N . VAL A 1 105 ? 10.289 -5.465 -9.258 1 92.06 105 VAL A N 1
ATOM 814 C CA . VAL A 1 105 ? 10.859 -6.754 -8.883 1 92.06 105 VAL A CA 1
ATOM 815 C C . VAL A 1 105 ? 11.609 -6.621 -7.559 1 92.06 105 VAL A C 1
ATOM 817 O O . VAL A 1 105 ? 11.547 -7.512 -6.707 1 92.06 105 VAL A O 1
ATOM 820 N N . GLU A 1 106 ? 12.281 -5.523 -7.41 1 93.25 106 GLU A N 1
ATOM 821 C CA . GLU A 1 106 ? 12.945 -5.266 -6.137 1 93.25 106 GLU A CA 1
ATOM 822 C C . GLU A 1 106 ? 11.938 -5.168 -4.996 1 93.25 106 GLU A C 1
ATOM 824 O O . GLU A 1 106 ? 12.195 -5.66 -3.893 1 93.25 106 GLU A O 1
ATOM 829 N N . LEU A 1 107 ? 10.852 -4.535 -5.258 1 94.25 107 LEU A N 1
ATOM 830 C CA . LEU A 1 107 ? 9.797 -4.457 -4.254 1 94.25 107 LEU A CA 1
ATOM 831 C C . LEU A 1 107 ? 9.305 -5.848 -3.873 1 94.25 107 LEU A C 1
ATOM 833 O O . LEU A 1 107 ? 9.102 -6.141 -2.691 1 94.25 107 LEU A O 1
ATOM 837 N N . LYS A 1 108 ? 9.07 -6.672 -4.895 1 95.56 108 LYS A N 1
ATOM 838 C CA . LYS A 1 108 ? 8.68 -8.055 -4.629 1 95.56 108 LYS A CA 1
ATOM 839 C C . LYS A 1 108 ? 9.672 -8.734 -3.684 1 95.56 108 LYS A C 1
ATOM 841 O O . LYS A 1 108 ? 9.266 -9.375 -2.711 1 95.56 108 LYS A O 1
ATOM 846 N N . ARG A 1 109 ? 10.906 -8.547 -3.967 1 94.88 109 ARG A N 1
ATOM 847 C CA . ARG A 1 109 ? 11.961 -9.125 -3.133 1 94.88 109 ARG A CA 1
ATOM 848 C C . ARG A 1 109 ? 11.859 -8.617 -1.698 1 94.88 109 ARG A C 1
ATOM 850 O O . ARG A 1 109 ? 11.93 -9.398 -0.75 1 94.88 109 ARG A O 1
ATOM 857 N N . GLN A 1 110 ? 11.711 -7.348 -1.545 1 93.94 110 GLN A N 1
ATOM 858 C CA . GLN A 1 110 ? 11.609 -6.738 -0.224 1 93.94 110 GLN A CA 1
ATOM 859 C C . GLN A 1 110 ? 10.414 -7.273 0.548 1 93.94 110 GLN A C 1
ATOM 861 O O . GLN A 1 110 ? 10.508 -7.555 1.745 1 93.94 110 GLN A O 1
ATOM 866 N N . MET A 1 111 ? 9.289 -7.406 -0.101 1 96.19 111 MET A N 1
ATOM 867 C CA . MET A 1 111 ? 8.086 -7.934 0.53 1 96.19 111 MET A CA 1
ATOM 868 C C . MET A 1 111 ? 8.297 -9.367 1.002 1 96.19 111 MET A C 1
ATOM 870 O O . MET A 1 111 ? 7.945 -9.719 2.131 1 96.19 111 MET A O 1
ATOM 874 N N . LEU A 1 112 ? 8.906 -10.172 0.139 1 96.06 112 LEU A N 1
ATOM 875 C CA . LEU A 1 112 ? 9.172 -11.57 0.469 1 96.06 112 LEU A CA 1
ATOM 876 C C . LEU A 1 112 ? 10.133 -11.672 1.646 1 96.06 112 LEU A C 1
ATOM 878 O O . LEU A 1 112 ? 9.922 -12.477 2.557 1 96.06 112 LEU A O 1
ATOM 882 N N . GLU A 1 113 ? 11.188 -10.844 1.627 1 94.38 113 GLU A N 1
ATOM 883 C CA . GLU A 1 113 ? 12.156 -10.852 2.713 1 94.38 113 GLU A CA 1
ATOM 884 C C . GLU A 1 113 ? 11.523 -10.414 4.031 1 94.38 113 GLU A C 1
ATOM 886 O O . GLU A 1 113 ? 11.797 -11 5.082 1 94.38 113 GLU A O 1
ATOM 891 N N . MET A 1 114 ? 10.742 -9.398 3.945 1 92.88 114 MET A N 1
ATOM 892 C CA . MET A 1 114 ? 10.023 -8.906 5.121 1 92.88 114 MET A CA 1
ATOM 893 C C . MET A 1 114 ? 9.164 -10.008 5.73 1 92.88 114 MET A C 1
ATOM 895 O O . MET A 1 114 ? 9.172 -10.203 6.949 1 92.88 114 MET A O 1
ATOM 899 N N . GLU A 1 115 ? 8.484 -10.766 4.945 1 94.25 115 GLU A N 1
ATOM 900 C CA . GLU A 1 115 ? 7.59 -11.812 5.43 1 94.25 115 GLU A CA 1
ATOM 901 C C . GLU A 1 115 ? 8.375 -13.008 5.969 1 94.25 115 GLU A C 1
ATOM 903 O O . GLU A 1 115 ? 7.934 -13.68 6.898 1 94.25 115 GLU A O 1
ATOM 908 N N . ALA A 1 116 ? 9.492 -13.25 5.336 1 90.31 116 ALA A N 1
ATOM 909 C CA . ALA A 1 116 ? 10.32 -14.383 5.746 1 90.31 116 ALA A CA 1
ATOM 910 C C . ALA A 1 116 ? 10.922 -14.148 7.129 1 90.31 116 ALA A C 1
ATOM 912 O O . ALA A 1 116 ? 11.117 -15.102 7.891 1 90.31 116 ALA A O 1
ATOM 913 N N . ASN A 1 117 ? 11.266 -12.922 7.434 1 81 117 ASN A N 1
ATOM 914 C CA . ASN A 1 117 ? 11.898 -12.578 8.703 1 81 117 ASN A CA 1
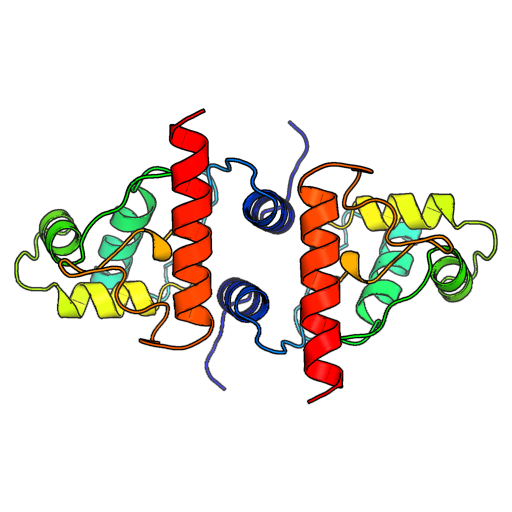ATOM 915 C C . ASN A 1 117 ? 10.914 -12.688 9.867 1 81 117 ASN A C 1
ATOM 917 O O . ASN A 1 117 ? 11.32 -12.828 11.023 1 81 117 ASN A O 1
ATOM 921 N N . CYS A 1 118 ? 9.703 -12.555 9.734 1 65.38 118 CYS A N 1
ATOM 922 C CA . CYS A 1 118 ? 8.727 -12.664 10.812 1 65.38 118 CYS A CA 1
ATOM 923 C C . CYS A 1 118 ? 8.438 -14.125 11.133 1 65.38 118 CYS A C 1
ATOM 925 O O . CYS A 1 118 ? 8.102 -14.453 12.273 1 65.38 118 CYS A O 1
ATOM 927 N N . LYS A 1 119 ? 8.383 -15.055 10.133 1 58.16 119 LYS A N 1
ATOM 928 C CA . LYS A 1 119 ? 8.219 -16.469 10.484 1 58.16 119 LYS A CA 1
ATOM 929 C C . LYS A 1 119 ? 9.344 -16.938 11.391 1 58.16 119 LYS A C 1
ATOM 931 O O . LYS A 1 119 ? 9.172 -17.891 12.164 1 58.16 119 LYS A O 1
ATOM 936 N N . ARG A 1 120 ? 10.477 -16.328 11.359 1 45.78 120 ARG A N 1
ATOM 937 C CA . ARG A 1 120 ? 11.594 -16.781 12.188 1 45.78 120 ARG A CA 1
ATOM 938 C C . ARG A 1 120 ? 11.531 -16.156 13.578 1 45.78 120 ARG A C 1
ATOM 940 O O . ARG A 1 120 ? 12.211 -16.609 14.5 1 45.78 120 ARG A O 1
ATOM 947 N N . LYS A 1 121 ? 10.773 -15.18 13.828 1 37.62 121 LYS A N 1
ATOM 948 C CA . LYS A 1 121 ? 10.75 -14.703 15.211 1 37.62 121 LYS A CA 1
ATOM 949 C C . LYS A 1 121 ? 9.727 -15.477 16.047 1 37.62 121 LYS A C 1
ATOM 951 O O . LYS A 1 121 ? 8.648 -14.961 16.328 1 37.62 121 LYS A O 1
ATOM 956 N N . MET B 1 1 ? -6.527 4.406 -21.469 1 35.19 1 MET B N 1
ATOM 957 C CA . MET B 1 1 ? -5.984 4.828 -20.188 1 35.19 1 MET B CA 1
ATOM 958 C C . MET B 1 1 ? -5.977 3.67 -19.188 1 35.19 1 MET B C 1
ATOM 960 O O . MET B 1 1 ? -7.02 3.07 -18.922 1 35.19 1 MET B O 1
ATOM 964 N N . SER B 1 2 ? -5.113 2.725 -19.125 1 51.19 2 SER B N 1
ATOM 965 C CA . SER B 1 2 ? -5.062 1.371 -18.578 1 51.19 2 SER B CA 1
ATOM 966 C C . SER B 1 2 ? -5.609 1.327 -17.156 1 51.19 2 SER B C 1
ATOM 968 O O . SER B 1 2 ? -5.312 2.205 -16.344 1 51.19 2 SER B O 1
ATOM 970 N N . ASP B 1 3 ? -6.895 0.882 -16.844 1 73.06 3 ASP B N 1
ATOM 971 C CA . ASP B 1 3 ? -7.777 0.885 -15.68 1 73.06 3 ASP B CA 1
ATOM 972 C C . ASP B 1 3 ? -7.062 0.34 -14.438 1 73.06 3 ASP B C 1
ATOM 974 O O . ASP B 1 3 ? -7.227 -0.83 -14.086 1 73.06 3 ASP B O 1
ATOM 978 N N . MET B 1 4 ? -6.012 1 -14.07 1 86.25 4 MET B N 1
ATOM 979 C CA . MET B 1 4 ? -5.258 0.655 -12.867 1 86.25 4 MET B CA 1
ATOM 980 C C . MET B 1 4 ? -6.102 0.875 -11.609 1 86.25 4 MET B C 1
ATOM 982 O O . MET B 1 4 ? -6.746 1.915 -11.469 1 86.25 4 MET B O 1
ATOM 986 N N . THR B 1 5 ? -6.199 -0.196 -10.883 1 92.44 5 THR B N 1
ATOM 987 C CA . THR B 1 5 ? -6.914 -0.044 -9.617 1 92.44 5 THR B CA 1
ATOM 988 C C . THR B 1 5 ? -6.09 0.77 -8.625 1 92.44 5 THR B C 1
ATOM 990 O O . THR B 1 5 ? -4.895 0.979 -8.828 1 92.44 5 THR B O 1
ATOM 993 N N . ILE B 1 6 ? -6.695 1.249 -7.609 1 94.06 6 ILE B N 1
ATOM 994 C CA . ILE B 1 6 ? -6.004 2.004 -6.566 1 94.06 6 ILE B CA 1
ATOM 995 C C . ILE B 1 6 ? -4.953 1.119 -5.902 1 94.06 6 ILE B C 1
ATOM 997 O O . ILE B 1 6 ? -3.877 1.594 -5.531 1 94.06 6 ILE B O 1
ATOM 1001 N N . PHE B 1 7 ? -5.18 -0.117 -5.84 1 94.94 7 PHE B N 1
ATOM 1002 C CA . PHE B 1 7 ? -4.25 -1.038 -5.199 1 94.94 7 PHE B CA 1
ATOM 1003 C C . PHE B 1 7 ? -3.021 -1.262 -6.074 1 94.94 7 PHE B C 1
ATOM 1005 O O . PHE B 1 7 ? -1.9 -1.355 -5.57 1 94.94 7 PHE B O 1
ATOM 1012 N N . GLN B 1 8 ? -3.264 -1.341 -7.363 1 94.19 8 GLN B N 1
ATOM 1013 C CA . GLN B 1 8 ? -2.139 -1.397 -8.289 1 94.19 8 GLN B CA 1
ATOM 1014 C C . GLN B 1 8 ? -1.307 -0.119 -8.227 1 94.19 8 GLN B C 1
ATOM 1016 O O . GLN B 1 8 ? -0.076 -0.171 -8.266 1 94.19 8 GLN B O 1
ATOM 1021 N N . ALA B 1 9 ? -1.991 1.01 -8.117 1 94.94 9 ALA B N 1
ATOM 1022 C CA . ALA B 1 9 ? -1.306 2.295 -7.992 1 94.94 9 ALA B CA 1
ATOM 1023 C C . ALA B 1 9 ? -0.463 2.35 -6.723 1 94.94 9 ALA B C 1
ATOM 1025 O O . ALA B 1 9 ? 0.671 2.832 -6.742 1 94.94 9 ALA B O 1
ATOM 1026 N N . ILE B 1 10 ? -1.032 1.83 -5.598 1 96.12 10 ILE B N 1
ATOM 1027 C CA . ILE B 1 10 ? -0.321 1.814 -4.324 1 96.12 10 ILE B CA 1
ATOM 1028 C C . ILE B 1 10 ? 0.929 0.945 -4.441 1 96.12 10 ILE B C 1
ATOM 1030 O O . ILE B 1 10 ? 2.004 1.326 -3.973 1 96.12 10 ILE B O 1
ATOM 1034 N N . LEU B 1 11 ? 0.801 -0.179 -5.051 1 94.81 11 LEU B N 1
ATOM 1035 C CA . LEU B 1 11 ? 1.958 -1.047 -5.242 1 94.81 11 LEU B CA 1
ATOM 1036 C C . LEU B 1 11 ? 3.031 -0.348 -6.07 1 94.81 11 LEU B C 1
ATOM 1038 O O . LEU B 1 11 ? 4.219 -0.423 -5.746 1 94.81 11 LEU B O 1
ATOM 1042 N N . ARG B 1 12 ? 2.619 0.276 -7.156 1 93 12 ARG B N 1
ATOM 1043 C CA . ARG B 1 12 ? 3.561 0.994 -8.016 1 93 12 ARG B CA 1
ATOM 1044 C C . ARG B 1 12 ? 4.258 2.109 -7.242 1 93 12 ARG B C 1
ATOM 1046 O O . ARG B 1 12 ? 5.453 2.346 -7.426 1 93 12 ARG B O 1
ATOM 1053 N N . TYR B 1 13 ? 3.516 2.801 -6.422 1 94.69 13 TYR B N 1
ATOM 1054 C CA . TYR B 1 13 ? 4.098 3.828 -5.562 1 94.69 13 TYR B CA 1
ATOM 1055 C C . TYR B 1 13 ? 5.215 3.252 -4.707 1 94.69 13 TYR B C 1
ATOM 1057 O O . TYR B 1 13 ? 6.324 3.791 -4.68 1 94.69 13 TYR B O 1
ATOM 1065 N N . PHE B 1 14 ? 4.953 2.125 -4.023 1 94.56 14 PHE B N 1
ATOM 1066 C CA . PHE B 1 14 ? 5.957 1.522 -3.156 1 94.56 14 PHE B CA 1
ATOM 1067 C C . PHE B 1 14 ? 7.102 0.938 -3.977 1 94.56 14 PHE B C 1
ATOM 1069 O O . PHE B 1 14 ? 8.188 0.692 -3.449 1 94.56 14 PHE B O 1
ATOM 1076 N N . GLY B 1 15 ? 6.816 0.754 -5.227 1 91.69 15 GLY B N 1
ATOM 1077 C CA . GLY B 1 15 ? 7.863 0.338 -6.145 1 91.69 15 GLY B CA 1
ATOM 1078 C C . GLY B 1 15 ? 8.711 1.492 -6.648 1 91.69 15 GLY B C 1
ATOM 1079 O O . GLY B 1 15 ? 9.562 1.311 -7.523 1 91.69 15 GLY B O 1
ATOM 1080 N N . GLY B 1 16 ? 8.383 2.672 -6.297 1 91.25 16 GLY B N 1
ATOM 1081 C CA . GLY B 1 16 ? 9.242 3.807 -6.598 1 91.25 16 GLY B CA 1
ATOM 1082 C C . GLY B 1 16 ? 8.695 4.695 -7.699 1 91.25 16 GLY B C 1
ATOM 1083 O O . GLY B 1 16 ? 9.312 5.695 -8.062 1 91.25 16 GLY B O 1
ATOM 1084 N N . GLU B 1 17 ? 7.613 4.363 -8.219 1 91.25 17 GLU B N 1
ATOM 1085 C CA . GLU B 1 17 ? 7.023 5.191 -9.266 1 91.25 17 GLU B CA 1
ATOM 1086 C C . GLU B 1 17 ? 6.367 6.441 -8.688 1 91.25 17 GLU B C 1
ATOM 1088 O O . GLU B 1 17 ? 5.816 6.398 -7.582 1 91.25 17 GLU B O 1
ATOM 1093 N N . ILE B 1 18 ? 6.465 7.512 -9.453 1 93.19 18 ILE B N 1
ATOM 1094 C CA . ILE B 1 18 ? 5.77 8.734 -9.062 1 93.19 18 ILE B CA 1
ATOM 1095 C C . ILE B 1 18 ? 4.289 8.617 -9.422 1 93.19 18 ILE B C 1
ATOM 1097 O O . ILE B 1 18 ? 3.93 8.602 -10.602 1 93.19 18 ILE B O 1
ATOM 1101 N N . ILE B 1 19 ? 3.48 8.523 -8.406 1 93.12 19 ILE B N 1
ATOM 1102 C CA . ILE B 1 19 ? 2.045 8.367 -8.609 1 93.12 19 ILE B CA 1
ATOM 1103 C C . ILE B 1 19 ? 1.311 9.578 -8.031 1 93.12 19 ILE B C 1
ATOM 1105 O O . ILE B 1 19 ? 1.605 10.016 -6.914 1 93.12 19 ILE B O 1
ATOM 1109 N N . ASP B 1 20 ? 0.424 10.125 -8.766 1 93.06 20 ASP B N 1
ATOM 1110 C CA . ASP B 1 20 ? -0.47 11.18 -8.297 1 93.06 20 ASP B CA 1
ATOM 1111 C C . ASP B 1 20 ? -1.82 10.602 -7.871 1 93.06 20 ASP B C 1
ATOM 1113 O O . ASP B 1 20 ? -2.604 10.156 -8.711 1 93.06 20 ASP B O 1
ATOM 1117 N N . PHE B 1 21 ? -2.104 10.641 -6.527 1 95.19 21 PHE B N 1
ATOM 1118 C CA . PHE B 1 21 ? -3.326 10.047 -6 1 95.19 21 PHE B CA 1
ATOM 1119 C C . PHE B 1 21 ? -4.438 11.086 -5.91 1 95.19 21 PHE B C 1
ATOM 1121 O O . PHE B 1 21 ? -5.539 10.781 -5.441 1 95.19 21 PHE B O 1
ATOM 1128 N N . SER B 1 22 ? -4.27 12.289 -6.402 1 90.69 22 SER B N 1
ATOM 1129 C CA . SER B 1 22 ? -5.195 13.398 -6.195 1 90.69 22 SER B CA 1
ATOM 1130 C C . SER B 1 22 ? -6.531 13.141 -6.887 1 90.69 22 SER B C 1
ATOM 1132 O O . SER B 1 22 ? -7.57 13.641 -6.453 1 90.69 22 SER B O 1
ATOM 1134 N N . ASP B 1 23 ? -6.492 12.273 -7.902 1 88.94 23 ASP B N 1
ATOM 1135 C CA . ASP B 1 23 ? -7.703 12.062 -8.695 1 88.94 23 ASP B CA 1
ATOM 1136 C C . ASP B 1 23 ? -8.516 10.891 -8.141 1 88.94 23 ASP B C 1
ATOM 1138 O O . ASP B 1 23 ? -9.609 10.602 -8.633 1 88.94 23 ASP B O 1
ATOM 1142 N N . TYR B 1 24 ? -8 10.242 -7.164 1 92.44 24 TYR B N 1
ATOM 1143 C CA . TYR B 1 24 ? -8.75 9.133 -6.586 1 92.44 24 TYR B CA 1
ATOM 1144 C C . TYR B 1 24 ? -9.766 9.633 -5.566 1 92.44 24 TYR B C 1
ATOM 1146 O O . TYR B 1 24 ? -9.438 10.438 -4.695 1 92.44 24 TYR B O 1
ATOM 1154 N N . GLU B 1 25 ? -10.969 9.156 -5.703 1 93.5 25 GLU B N 1
ATOM 1155 C CA . GLU B 1 25 ? -12.023 9.57 -4.785 1 93.5 25 GLU B CA 1
ATOM 1156 C C . GLU B 1 25 ? -11.922 8.82 -3.459 1 93.5 25 GLU B C 1
ATOM 1158 O O . GLU B 1 25 ? -11.641 7.621 -3.434 1 93.5 25 GLU B O 1
ATOM 1163 N N . VAL B 1 26 ? -12.086 9.562 -2.428 1 95.5 26 VAL B N 1
ATOM 1164 C CA . VAL B 1 26 ? -12.109 8.984 -1.088 1 95.5 26 VAL B CA 1
ATOM 1165 C C . VAL B 1 26 ? -13.398 9.398 -0.373 1 95.5 26 VAL B C 1
ATOM 1167 O O . VAL B 1 26 ? -13.953 10.461 -0.651 1 95.5 26 VAL B O 1
ATOM 1170 N N . ASP B 1 27 ? -13.922 8.516 0.456 1 95.56 27 ASP B N 1
ATOM 1171 C CA . ASP B 1 27 ? -15.102 8.812 1.261 1 95.56 27 ASP B CA 1
ATOM 1172 C C . ASP B 1 27 ? -14.711 9.227 2.676 1 95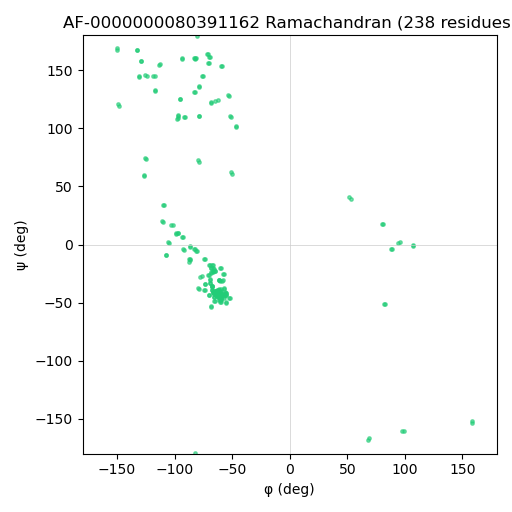.56 27 ASP B C 1
ATOM 1174 O O . ASP B 1 27 ? -14.328 8.391 3.492 1 95.56 27 ASP B O 1
ATOM 1178 N N . LEU B 1 28 ? -14.883 10.523 2.967 1 96.19 28 LEU B N 1
ATOM 1179 C CA . LEU B 1 28 ? -14.516 11.062 4.27 1 96.19 28 LEU B CA 1
ATOM 1180 C C . LEU B 1 28 ? -15.758 11.445 5.07 1 96.19 28 LEU B C 1
ATOM 1182 O O . LEU B 1 28 ? -15.664 12.219 6.031 1 96.19 28 LEU B O 1
ATOM 1186 N N . SER B 1 29 ? -16.875 10.898 4.695 1 95.06 29 SER B N 1
ATOM 1187 C CA . SER B 1 29 ? -18.156 11.344 5.234 1 95.06 29 SER B CA 1
ATOM 1188 C C . SER B 1 29 ? -18.297 10.984 6.707 1 95.06 29 SER B C 1
ATOM 1190 O O . SER B 1 29 ? -19.094 11.586 7.43 1 95.06 29 SER B O 1
ATOM 1192 N N . GLU B 1 30 ? -17.578 9.969 7.172 1 94.69 30 GLU B N 1
ATOM 1193 C CA . GLU B 1 30 ? -17.688 9.531 8.562 1 94.69 30 GLU B CA 1
ATOM 1194 C C . GLU B 1 30 ? -16.859 10.414 9.484 1 94.69 30 GLU B C 1
ATOM 1196 O O . GLU B 1 30 ? -16.953 10.297 10.711 1 94.69 30 GLU B O 1
ATOM 1201 N N . LEU B 1 31 ? -16.078 11.344 8.945 1 96.38 31 LEU B N 1
ATOM 1202 C CA . LEU B 1 31 ? -15.211 12.211 9.734 1 96.38 31 LEU B CA 1
ATOM 1203 C C . LEU B 1 31 ? -15.906 13.523 10.07 1 96.38 31 LEU B C 1
ATOM 1205 O O . LEU B 1 31 ? -16.906 13.883 9.43 1 96.38 31 LEU B O 1
ATOM 1209 N N . THR B 1 32 ? -15.391 14.164 11.086 1 97.19 32 THR B N 1
ATOM 1210 C CA . THR B 1 32 ? -15.891 15.492 11.43 1 97.19 32 THR B CA 1
ATOM 1211 C C . THR B 1 32 ? -15.5 16.516 10.367 1 97.19 32 THR B C 1
ATOM 1213 O O . THR B 1 32 ? -14.617 16.25 9.539 1 97.19 32 THR B O 1
ATOM 1216 N N . GLN B 1 33 ? -16.234 17.641 10.391 1 97 33 GLN B N 1
ATOM 1217 C CA . GLN B 1 33 ? -15.914 18.703 9.445 1 97 33 GLN B CA 1
ATOM 1218 C C . GLN B 1 33 ? -14.453 19.125 9.562 1 97 33 GLN B C 1
ATOM 1220 O O . GLN B 1 33 ? -13.773 19.312 8.555 1 97 33 GLN B O 1
ATOM 1225 N N . PHE B 1 34 ? -14.008 19.25 10.797 1 97.44 34 PHE B N 1
ATOM 1226 C CA . PHE B 1 34 ? -12.625 19.656 11.031 1 97.44 34 PHE B CA 1
ATOM 1227 C C . PHE B 1 34 ? -11.656 18.641 10.445 1 97.44 34 PHE B C 1
ATOM 1229 O O . PHE B 1 34 ? -10.727 19 9.727 1 97.44 34 PHE B O 1
ATOM 1236 N N . GLN B 1 35 ? -11.844 17.375 10.688 1 97.69 35 GLN B N 1
ATOM 1237 C CA . GLN B 1 35 ? -10.992 16.297 10.188 1 97.69 35 GLN B CA 1
ATOM 1238 C C . GLN B 1 35 ? -10.969 16.297 8.656 1 97.69 35 GLN B C 1
ATOM 1240 O O . GLN B 1 35 ? -9.906 16.109 8.055 1 97.69 35 GLN B O 1
ATOM 1245 N N . ARG B 1 36 ? -12.117 16.547 8.086 1 97.94 36 ARG B N 1
ATOM 1246 C CA . ARG B 1 36 ? -12.219 16.578 6.633 1 97.94 36 ARG B CA 1
ATOM 1247 C C . ARG B 1 36 ? -11.406 17.734 6.051 1 97.94 36 ARG B C 1
ATOM 1249 O O . ARG B 1 36 ? -10.672 17.547 5.078 1 97.94 36 ARG B O 1
ATOM 1256 N N . GLU B 1 37 ? -11.539 18.844 6.652 1 97.69 37 GLU B N 1
ATOM 1257 C CA . GLU B 1 37 ? -10.805 20.016 6.195 1 97.69 37 GLU B CA 1
ATOM 1258 C C . GLU B 1 37 ? -9.297 19.781 6.27 1 97.69 37 GLU B C 1
ATOM 1260 O O . GLU B 1 37 ? -8.562 20.125 5.34 1 97.69 37 GLU B O 1
ATOM 1265 N N . VAL B 1 38 ? -8.867 19.234 7.355 1 98.38 38 VAL B N 1
ATOM 1266 C CA . VAL B 1 38 ? -7.445 18.953 7.551 1 98.38 38 VAL B CA 1
ATOM 1267 C C . VAL B 1 38 ? -6.953 18 6.465 1 98.38 38 VAL B C 1
ATOM 1269 O O . VAL B 1 38 ? -5.949 18.266 5.797 1 98.38 38 VAL B O 1
ATOM 1272 N N . LEU B 1 39 ? -7.656 16.891 6.227 1 98.12 39 LEU B N 1
ATOM 1273 C CA . LEU B 1 39 ? -7.211 15.867 5.297 1 98.12 39 LEU B CA 1
ATOM 1274 C C . LEU B 1 39 ? -7.277 16.359 3.859 1 98.12 39 LEU B C 1
ATOM 1276 O O . LEU B 1 39 ? -6.453 15.977 3.025 1 98.12 39 LEU B O 1
ATOM 1280 N N . GLU B 1 40 ? -8.219 17.266 3.588 1 97.5 40 GLU B N 1
ATOM 1281 C CA . GLU B 1 40 ? -8.281 17.875 2.268 1 97.5 40 GLU B CA 1
ATOM 1282 C C . GLU B 1 40 ? -7.043 18.734 1.994 1 97.5 40 GLU B C 1
ATOM 1284 O O . GLU B 1 40 ? -6.535 18.75 0.873 1 97.5 40 GLU B O 1
ATOM 1289 N N . GLU B 1 41 ? -6.602 19.438 2.986 1 97.94 41 GLU B N 1
ATOM 1290 C CA . GLU B 1 41 ? -5.379 20.219 2.838 1 97.94 41 GLU B CA 1
ATOM 1291 C C . GLU B 1 41 ? -4.16 19.312 2.691 1 97.94 41 GLU B C 1
ATOM 1293 O O . GLU B 1 41 ? -3.236 19.625 1.938 1 97.94 41 GLU B O 1
ATOM 1298 N N . VAL B 1 42 ? -4.164 18.203 3.393 1 98 42 VAL B N 1
ATOM 1299 C CA . VAL B 1 42 ? -3.068 17.25 3.291 1 98 42 VAL B CA 1
ATOM 1300 C C . VAL B 1 42 ? -2.98 16.703 1.864 1 98 42 VAL B C 1
ATOM 1302 O O . VAL B 1 42 ? -1.886 16.531 1.326 1 98 42 VAL B O 1
ATOM 1305 N N . ARG B 1 43 ? -4.094 16.453 1.256 1 97.5 43 ARG B N 1
ATOM 1306 C CA . ARG B 1 43 ? -4.172 15.891 -0.091 1 97.5 43 ARG B CA 1
ATOM 1307 C C . ARG B 1 43 ? -3.496 16.812 -1.104 1 97.5 43 ARG B C 1
ATOM 1309 O O . ARG B 1 43 ? -3.115 16.359 -2.191 1 97.5 43 ARG B O 1
ATOM 1316 N N . LYS B 1 44 ? -3.346 18.047 -0.752 1 96.62 44 LYS B N 1
ATOM 1317 C CA . LYS B 1 44 ? -2.807 19.047 -1.677 1 96.62 44 LYS B CA 1
ATOM 1318 C C . LYS B 1 44 ? -1.283 19.078 -1.62 1 96.62 44 LYS B C 1
ATOM 1320 O O . LYS B 1 44 ? -0.64 19.719 -2.455 1 96.62 44 LYS B O 1
ATOM 1325 N N . ILE B 1 45 ? -0.668 18.453 -0.656 1 96.94 45 ILE B N 1
ATOM 1326 C CA . ILE B 1 45 ? 0.785 18.484 -0.53 1 96.94 45 ILE B CA 1
ATOM 1327 C C . ILE B 1 45 ? 1.417 17.703 -1.68 1 96.94 45 ILE B C 1
ATOM 1329 O O . ILE B 1 45 ? 1.165 16.5 -1.837 1 96.94 45 ILE B O 1
ATOM 1333 N N . PRO B 1 46 ? 2.279 18.344 -2.457 1 95.38 46 PRO B N 1
ATOM 1334 C CA . PRO B 1 46 ? 2.832 17.688 -3.643 1 95.38 46 PRO B CA 1
ATOM 1335 C C . PRO B 1 46 ? 3.82 16.562 -3.291 1 95.38 46 PRO B C 1
ATOM 1337 O O . PRO B 1 46 ? 4.414 16.594 -2.211 1 95.38 46 PRO B O 1
ATOM 1340 N N . TYR B 1 47 ? 3.918 15.664 -4.289 1 95.81 47 TYR B N 1
ATOM 1341 C CA . TYR B 1 47 ? 4.945 14.633 -4.195 1 95.81 47 TYR B CA 1
ATOM 1342 C C . TYR B 1 47 ? 6.316 15.258 -3.959 1 95.81 47 TYR B C 1
ATOM 1344 O O . TYR B 1 47 ? 6.699 16.219 -4.641 1 95.81 47 TYR B O 1
ATOM 1352 N N . GLY B 1 48 ? 7.02 14.789 -2.957 1 94.94 48 GLY B N 1
ATOM 1353 C CA . GLY B 1 48 ? 8.375 15.25 -2.689 1 94.94 48 GLY B CA 1
ATOM 1354 C C . GLY B 1 48 ? 8.422 16.469 -1.785 1 94.94 48 GLY B C 1
ATOM 1355 O O . GLY B 1 48 ? 9.508 16.922 -1.4 1 94.94 48 GLY B O 1
ATOM 1356 N N . GLU B 1 49 ? 7.324 17.031 -1.394 1 95.44 49 GLU B N 1
ATOM 1357 C CA . GLU B 1 49 ? 7.258 18.172 -0.498 1 95.44 49 GLU B CA 1
ATOM 1358 C C . GLU B 1 49 ? 6.629 17.797 0.84 1 95.44 49 GLU B C 1
ATOM 1360 O O . GLU B 1 49 ? 5.918 16.797 0.937 1 95.44 49 GLU B O 1
ATOM 1365 N N . THR B 1 50 ? 6.957 18.531 1.826 1 97.06 50 THR B N 1
ATOM 1366 C CA . THR B 1 50 ? 6.406 18.297 3.158 1 97.06 50 THR B CA 1
ATOM 1367 C C . THR B 1 50 ? 5.84 19.594 3.742 1 97.06 50 THR B C 1
ATOM 1369 O O . THR B 1 50 ? 6.199 20.688 3.305 1 97.06 50 THR B O 1
ATOM 1372 N N . VAL B 1 51 ? 4.965 19.469 4.664 1 97.56 51 VAL B N 1
ATOM 1373 C CA . VAL B 1 51 ? 4.398 20.562 5.441 1 97.56 51 VAL B CA 1
ATOM 1374 C C . VAL B 1 51 ? 4.453 20.219 6.93 1 97.56 51 VAL B C 1
ATOM 1376 O O . VAL B 1 51 ? 4.242 19.078 7.32 1 97.56 51 VAL B O 1
ATOM 1379 N N . THR B 1 52 ? 4.688 21.234 7.73 1 97.31 52 THR B N 1
ATOM 1380 C CA . THR B 1 52 ? 4.691 21 9.164 1 97.31 52 THR B CA 1
ATOM 1381 C C . THR B 1 52 ? 3.27 21.016 9.719 1 97.31 52 THR B C 1
ATOM 1383 O O . THR B 1 52 ? 2.359 21.562 9.102 1 97.31 52 THR B O 1
ATOM 1386 N N . TYR B 1 53 ? 3.123 20.406 10.922 1 96.69 53 TYR B N 1
ATOM 1387 C CA . TYR B 1 53 ? 1.828 20.438 11.594 1 96.69 53 TYR B CA 1
ATOM 1388 C C . TYR B 1 53 ? 1.363 21.875 11.805 1 96.69 53 TYR B C 1
ATOM 1390 O O . TYR B 1 53 ? 0.183 22.188 11.617 1 96.69 53 TYR B O 1
ATOM 1398 N N . ARG B 1 54 ? 2.281 22.734 12.109 1 95.81 54 ARG B N 1
ATOM 1399 C CA . ARG B 1 54 ? 1.967 24.141 12.32 1 95.81 54 ARG B CA 1
ATOM 1400 C C . ARG B 1 54 ? 1.477 24.797 11.031 1 95.81 54 ARG B C 1
ATOM 1402 O O . ARG B 1 54 ? 0.468 25.5 11.031 1 95.81 54 ARG B O 1
ATOM 1409 N N . GLU B 1 55 ? 2.213 24.578 10.008 1 97.25 55 GLU B N 1
ATOM 1410 C CA . GLU B 1 55 ? 1.813 25.109 8.711 1 97.25 55 GLU B CA 1
ATOM 1411 C C . GLU B 1 55 ? 0.445 24.578 8.289 1 97.25 55 GLU B C 1
ATOM 1413 O O . GLU B 1 55 ? -0.38 25.328 7.758 1 97.25 55 GLU B O 1
ATOM 1418 N N . LEU B 1 56 ? 0.228 23.312 8.5 1 97.94 56 LEU B N 1
ATOM 1419 C CA . LEU B 1 56 ? -1.06 22.719 8.164 1 97.94 56 LEU B CA 1
ATOM 1420 C C . LEU B 1 56 ? -2.182 23.359 8.977 1 97.94 56 LEU B C 1
ATOM 1422 O O . LEU B 1 56 ? -3.26 23.625 8.445 1 97.94 56 LEU B O 1
ATOM 1426 N N . ALA B 1 57 ? -1.907 23.547 10.234 1 97.62 57 ALA B N 1
ATOM 1427 C CA . ALA B 1 57 ? -2.885 24.234 11.078 1 97.62 57 ALA B CA 1
ATOM 1428 C C . ALA B 1 57 ? -3.254 25.594 10.516 1 97.62 57 ALA B C 1
ATOM 1430 O O . ALA B 1 57 ? -4.43 25.969 10.477 1 97.62 57 ALA B O 1
ATOM 1431 N N . CYS B 1 58 ? -2.279 26.297 10.047 1 97.31 58 CYS B N 1
ATOM 1432 C CA . CYS B 1 58 ? -2.508 27.594 9.438 1 97.31 58 CYS B CA 1
ATOM 1433 C C . CYS B 1 58 ? -3.363 27.469 8.18 1 97.31 58 CYS B C 1
ATOM 1435 O O . CYS B 1 58 ? -4.27 28.281 7.961 1 97.31 58 CYS B O 1
ATOM 1437 N N . ARG B 1 59 ? -3.109 26.469 7.398 1 97.06 59 ARG B N 1
ATOM 1438 C CA . ARG B 1 59 ? -3.838 26.25 6.152 1 97.06 59 ARG B CA 1
ATOM 1439 C C . ARG B 1 59 ? -5.324 26.031 6.418 1 97.06 59 ARG B C 1
ATOM 1441 O O . ARG B 1 59 ? -6.164 26.359 5.582 1 97.06 59 ARG B O 1
ATOM 1448 N N . VAL B 1 60 ? -5.609 25.469 7.555 1 97 60 VAL B N 1
ATOM 1449 C CA . VAL B 1 60 ? -7.012 25.188 7.832 1 97 60 VAL B CA 1
ATOM 1450 C C . VAL B 1 60 ? -7.59 26.281 8.734 1 97 60 VAL B C 1
ATOM 1452 O O . VAL B 1 60 ? -8.664 26.109 9.312 1 97 60 VAL B O 1
ATOM 1455 N N . GLY B 1 61 ? -6.84 27.344 8.945 1 95.94 61 GLY B N 1
ATOM 1456 C CA . GLY B 1 61 ? -7.324 28.516 9.641 1 95.94 61 GLY B CA 1
ATOM 1457 C C . GLY B 1 61 ? -7.293 28.375 11.156 1 95.94 61 GLY B C 1
ATOM 1458 O O . GLY B 1 61 ? -8.07 29.016 11.859 1 95.94 61 GLY B O 1
ATOM 1459 N N . ARG B 1 62 ? -6.527 27.406 11.633 1 94.31 62 ARG B N 1
ATOM 1460 C CA . ARG B 1 62 ? -6.398 27.156 13.062 1 94.31 62 ARG B CA 1
ATOM 1461 C C . ARG B 1 62 ? -4.934 27.172 13.484 1 94.31 62 ARG B C 1
ATOM 1463 O O . ARG B 1 62 ? -4.398 26.141 13.922 1 94.31 62 ARG B O 1
ATOM 1470 N N . GLU B 1 63 ? -4.324 28.297 13.555 1 91.19 63 GLU B N 1
ATOM 1471 C CA . GLU B 1 63 ? -2.887 28.484 13.711 1 91.19 63 GLU B CA 1
ATOM 1472 C C . GLU B 1 63 ? -2.375 27.812 14.977 1 91.19 63 GLU B C 1
ATOM 1474 O O . GLU B 1 63 ? -1.265 27.266 15 1 91.19 63 GLU B O 1
ATOM 1479 N N . ARG B 1 64 ? -3.168 27.719 16.016 1 92.19 64 ARG B N 1
ATOM 1480 C CA . ARG B 1 64 ? -2.701 27.188 17.281 1 92.19 64 ARG B CA 1
ATOM 1481 C C . ARG B 1 64 ? -3.188 25.75 17.484 1 92.19 64 ARG B C 1
ATOM 1483 O O . ARG B 1 64 ? -3.139 25.219 18.594 1 92.19 64 ARG B O 1
ATOM 1490 N N . ALA B 1 65 ? -3.611 25.125 16.453 1 95.25 65 ALA B N 1
ATOM 1491 C CA . ALA B 1 65 ? -4.242 23.812 16.594 1 95.25 65 ALA B CA 1
ATOM 1492 C C . ALA B 1 65 ? -3.346 22.703 16.047 1 95.25 65 ALA B C 1
ATOM 1494 O O . ALA B 1 65 ? -3.836 21.734 15.469 1 95.25 65 ALA B O 1
ATOM 1495 N N . ALA B 1 66 ? -2.025 22.844 16.172 1 94.06 66 ALA B N 1
ATOM 1496 C CA . ALA B 1 66 ? -1.083 21.875 15.625 1 94.06 66 ALA B CA 1
ATOM 1497 C C . ALA B 1 66 ? -1.372 20.469 16.141 1 94.06 66 ALA B C 1
ATOM 1499 O O . ALA B 1 66 ? -1.368 19.5 15.383 1 94.06 66 ALA B O 1
ATOM 1500 N N . ARG B 1 67 ? -1.674 20.406 17.406 1 93.56 67 ARG B N 1
ATOM 1501 C CA . ARG B 1 67 ? -1.931 19.094 18 1 93.56 67 ARG B CA 1
ATOM 1502 C C . ARG B 1 67 ? -3.242 18.516 17.484 1 93.56 67 ARG B C 1
ATOM 1504 O O . ARG B 1 67 ? -3.33 17.312 17.203 1 93.56 67 ARG B O 1
ATOM 1511 N N . ALA B 1 68 ? -4.254 19.344 17.422 1 95.56 68 ALA B N 1
ATOM 1512 C CA . ALA B 1 68 ? -5.547 18.891 16.922 1 95.56 68 ALA B CA 1
ATOM 1513 C C . ALA B 1 68 ? -5.445 18.422 15.477 1 95.56 68 ALA B C 1
ATOM 1515 O O . ALA B 1 68 ? -6.023 17.391 15.109 1 95.56 68 ALA B O 1
ATOM 1516 N N . VAL B 1 69 ? -4.637 19.141 14.711 1 96.5 69 VAL B N 1
ATOM 1517 C CA . VAL B 1 69 ? -4.395 18.781 13.312 1 96.5 69 VAL B CA 1
ATOM 1518 C C . VAL B 1 69 ? -3.643 17.453 13.258 1 96.5 69 VAL B C 1
ATOM 1520 O O . VAL B 1 69 ? -3.947 16.594 12.422 1 96.5 69 VAL B O 1
ATOM 1523 N N . GLY B 1 70 ? -2.709 17.328 14.125 1 95.06 70 GLY B N 1
ATOM 1524 C CA . GLY B 1 70 ? -1.975 16.078 14.211 1 95.06 70 GLY B CA 1
ATOM 1525 C C . GLY B 1 70 ? -2.869 14.875 14.461 1 95.06 70 GLY B C 1
ATOM 1526 O O . GLY B 1 70 ? -2.701 13.82 13.844 1 95.06 70 GLY B O 1
ATOM 1527 N N . SER B 1 71 ? -3.732 15.047 15.375 1 94.81 71 SER B N 1
ATOM 1528 C CA . SER B 1 71 ? -4.68 13.984 15.688 1 94.81 71 SER B CA 1
ATOM 1529 C C . SER B 1 71 ? -5.551 13.648 14.477 1 94.81 71 SER B C 1
ATOM 1531 O O . SER B 1 71 ? -5.844 12.477 14.227 1 94.81 71 SER B O 1
ATOM 1533 N N . ALA B 1 72 ? -5.977 14.648 13.805 1 96.19 72 ALA B N 1
ATOM 1534 C CA . ALA B 1 72 ? -6.785 14.438 12.609 1 96.19 72 ALA B CA 1
ATOM 1535 C C . ALA B 1 72 ? -6 13.68 11.539 1 96.19 72 ALA B C 1
ATOM 1537 O O . ALA B 1 72 ? -6.527 12.766 10.906 1 96.19 72 ALA B O 1
ATOM 1538 N N . VAL B 1 73 ? -4.777 14.047 11.375 1 96.88 73 VAL B N 1
ATOM 1539 C CA . VAL B 1 73 ? -3.896 13.406 10.398 1 96.88 73 VAL B CA 1
ATOM 1540 C C . VAL B 1 73 ? -3.68 11.945 10.773 1 96.88 73 VAL B C 1
ATOM 1542 O O . VAL B 1 73 ? -3.723 11.062 9.906 1 96.88 73 VAL B O 1
ATOM 1545 N N . ALA B 1 74 ? -3.527 11.703 12.016 1 93.31 74 ALA B N 1
ATOM 1546 C CA . ALA B 1 74 ? -3.275 10.352 12.516 1 93.31 74 ALA B CA 1
ATOM 1547 C C . ALA B 1 74 ? -4.469 9.438 12.258 1 93.31 74 ALA B C 1
ATOM 1549 O O . ALA B 1 74 ? -4.316 8.219 12.148 1 93.31 74 ALA B O 1
ATOM 1550 N N . LYS B 1 75 ? -5.594 9.961 12.094 1 92.25 75 LYS B N 1
ATOM 1551 C CA . LYS B 1 75 ? -6.82 9.188 11.914 1 92.25 75 LYS B CA 1
ATOM 1552 C C . LYS B 1 75 ? -7.168 9.055 10.43 1 92.25 75 LYS B C 1
ATOM 1554 O O . LYS B 1 75 ? -8.273 8.648 10.078 1 92.25 75 LYS B O 1
ATOM 1559 N N . ASN B 1 76 ? -6.27 9.438 9.594 1 96.12 76 ASN B N 1
ATOM 1560 C CA . ASN B 1 76 ? -6.438 9.344 8.148 1 96.12 76 ASN B CA 1
ATOM 1561 C C . ASN B 1 76 ? -6.863 7.941 7.723 1 96.12 76 ASN B C 1
ATOM 1563 O O . ASN B 1 76 ? -6.078 6.996 7.82 1 96.12 76 ASN B O 1
ATOM 1567 N N . PRO B 1 77 ? -8.102 7.805 7.273 1 96.19 77 PRO B N 1
ATOM 1568 C CA . PRO B 1 77 ? -8.57 6.477 6.871 1 96.19 77 PRO B CA 1
ATOM 1569 C C . PRO B 1 77 ? -7.973 6.016 5.543 1 96.19 77 PRO B C 1
ATOM 1571 O O . PRO B 1 77 ? -8.094 4.844 5.18 1 96.19 77 PRO B O 1
ATOM 1574 N N . TYR B 1 78 ? -7.312 6.906 4.75 1 97 78 TYR B N 1
ATOM 1575 C CA . TYR B 1 78 ? -6.758 6.59 3.438 1 97 78 TYR B CA 1
ATOM 1576 C C . TYR B 1 78 ? -5.285 6.973 3.361 1 97 78 TYR B C 1
ATOM 1578 O O . TYR B 1 78 ? -4.875 7.719 2.469 1 97 78 TYR B O 1
ATOM 1586 N N . PRO B 1 79 ? -4.52 6.371 4.254 1 96.56 79 PRO B N 1
ATOM 1587 C CA . PRO B 1 79 ? -3.094 6.688 4.141 1 96.56 79 PRO B CA 1
ATOM 1588 C C . PRO B 1 79 ? -2.516 6.328 2.773 1 96.56 79 PRO B C 1
ATOM 1590 O O . PRO B 1 79 ? -3.082 5.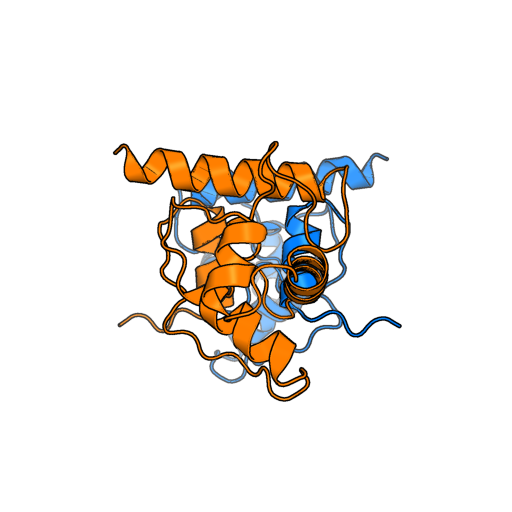496 2.059 1 96.56 79 PRO B O 1
ATOM 1593 N N . ILE B 1 80 ? -1.441 6.977 2.283 1 95.12 80 ILE B N 1
ATOM 1594 C CA . ILE B 1 80 ? -0.784 6.867 0.986 1 95.12 80 ILE B CA 1
ATOM 1595 C C . ILE B 1 80 ? -1.53 7.711 -0.044 1 95.12 80 ILE B C 1
ATOM 1597 O O . ILE B 1 80 ? -0.924 8.531 -0.741 1 95.12 80 ILE B O 1
ATOM 1601 N N . ILE B 1 81 ? -2.922 7.5 -0.119 1 97.25 81 ILE B N 1
ATOM 1602 C CA . ILE B 1 81 ? -3.748 8.305 -1.018 1 97.25 81 ILE B CA 1
ATOM 1603 C C . ILE B 1 81 ? -3.793 9.75 -0.526 1 97.25 81 ILE B C 1
ATOM 1605 O O . ILE B 1 81 ? -3.617 10.68 -1.312 1 97.25 81 ILE B O 1
ATOM 1609 N N . ILE B 1 82 ? -4.172 9.828 0.762 1 97.94 82 ILE B N 1
ATOM 1610 C CA . ILE B 1 82 ? -3.951 11.078 1.477 1 97.94 82 ILE B CA 1
ATOM 1611 C C . ILE B 1 82 ? -2.596 11.039 2.178 1 97.94 82 ILE B C 1
ATOM 1613 O O . ILE B 1 82 ? -2.404 10.289 3.135 1 97.94 82 ILE B O 1
ATOM 1617 N N . PRO B 1 83 ? -1.718 11.812 1.675 1 97.94 83 PRO B N 1
ATOM 1618 C CA . PRO B 1 83 ? -0.313 11.609 2.039 1 97.94 83 PRO B CA 1
ATOM 1619 C C . PRO B 1 83 ? 0.034 12.203 3.402 1 97.94 83 PRO B C 1
ATOM 1621 O O . PRO B 1 83 ? 0.857 13.117 3.492 1 97.94 83 PRO B O 1
ATOM 1624 N N . CYS B 1 84 ? -0.454 11.547 4.438 1 97.19 84 CYS B N 1
ATOM 1625 C CA . CYS B 1 84 ? -0.229 12.016 5.801 1 97.19 84 CYS B CA 1
ATOM 1626 C C . CYS B 1 84 ? 1.245 11.914 6.176 1 97.19 84 CYS B C 1
ATOM 1628 O O . CYS B 1 84 ? 1.711 12.625 7.07 1 97.19 84 CYS B O 1
ATOM 1630 N N . HIS B 1 85 ? 1.961 11.094 5.449 1 97.19 85 HIS B N 1
ATOM 1631 C CA . HIS B 1 85 ? 3.391 10.984 5.715 1 97.19 85 HIS B CA 1
ATOM 1632 C C . HIS B 1 85 ? 4.117 12.281 5.363 1 97.19 85 HIS B C 1
ATOM 1634 O O . HIS B 1 85 ? 5.25 12.5 5.805 1 97.19 85 HIS B O 1
ATOM 1640 N N . ARG B 1 86 ? 3.559 13.133 4.602 1 97.44 86 ARG B N 1
ATOM 1641 C CA . ARG B 1 86 ? 4.199 14.367 4.156 1 97.44 86 ARG B CA 1
ATOM 1642 C C . ARG B 1 86 ? 4 15.484 5.172 1 97.44 86 ARG B C 1
ATOM 1644 O O . ARG B 1 86 ? 4.496 16.594 4.984 1 97.44 86 ARG B O 1
ATOM 1651 N N . VAL B 1 87 ? 3.285 15.172 6.219 1 97.81 87 VAL B N 1
ATOM 1652 C CA . VAL B 1 87 ? 3.16 16.094 7.34 1 97.81 87 VAL B CA 1
ATOM 1653 C C . VAL B 1 87 ? 4.184 15.75 8.414 1 97.81 87 VAL B C 1
ATOM 1655 O O . VAL B 1 87 ? 4.199 14.625 8.93 1 97.81 87 VAL B O 1
ATOM 1658 N N . VAL B 1 88 ? 4.965 16.75 8.773 1 97.06 88 VAL B N 1
ATOM 1659 C CA . VAL B 1 88 ? 6.094 16.422 9.641 1 97.06 88 VAL B CA 1
ATOM 1660 C C . VAL B 1 88 ? 6.148 17.422 10.797 1 97.06 88 VAL B C 1
ATOM 1662 O O . VAL B 1 88 ? 5.438 18.438 10.789 1 97.06 88 VAL B O 1
ATOM 1665 N N . SER B 1 89 ? 6.953 17.078 11.773 1 94.19 89 SER B N 1
ATOM 1666 C CA . SER B 1 89 ? 7.191 17.984 12.883 1 94.19 89 SER B CA 1
ATOM 1667 C C . SER B 1 89 ? 8.242 19.031 12.523 1 94.19 89 SER B C 1
ATOM 1669 O O . SER B 1 89 ? 9.023 18.844 11.586 1 94.19 89 SER B O 1
ATOM 1671 N N . SER B 1 90 ? 8.227 20.109 13.281 1 91.38 90 SER B N 1
ATOM 1672 C CA . SER B 1 90 ? 9.234 21.156 13.062 1 91.38 90 SER B CA 1
ATOM 1673 C C . SER B 1 90 ? 10.625 20.672 13.445 1 91.38 90 SER B C 1
ATOM 1675 O O . SER B 1 90 ? 11.625 21.203 12.969 1 91.38 90 SER B O 1
ATOM 1677 N N . SER B 1 91 ? 10.688 19.672 14.227 1 90.62 91 SER B N 1
ATOM 1678 C CA . SER B 1 91 ? 11.969 19.188 14.742 1 90.62 91 SER B CA 1
ATOM 1679 C C . SER B 1 91 ? 12.391 17.891 14.062 1 90.62 91 SER B C 1
ATOM 1681 O O . SER B 1 91 ? 13.391 17.281 14.445 1 90.62 91 SER B O 1
ATOM 1683 N N . GLY B 1 92 ? 11.625 17.469 13.156 1 90.19 92 GLY B N 1
ATOM 1684 C CA . GLY B 1 92 ? 11.953 16.219 12.484 1 90.19 92 GLY B CA 1
ATOM 1685 C C . GLY B 1 92 ? 10.75 15.562 11.836 1 90.19 92 GLY B C 1
ATOM 1686 O O . GLY B 1 92 ? 9.82 16.25 11.398 1 90.19 92 GLY B O 1
ATOM 1687 N N . ILE B 1 93 ? 10.82 14.273 11.703 1 90.44 93 ILE B N 1
ATOM 1688 C CA . ILE B 1 93 ? 9.82 13.539 10.938 1 90.44 93 ILE B CA 1
ATOM 1689 C C . ILE B 1 93 ? 8.539 13.398 11.75 1 90.44 93 ILE B C 1
ATOM 1691 O O . ILE B 1 93 ? 7.441 13.344 11.188 1 90.44 93 ILE B O 1
ATOM 1695 N N . GLY B 1 94 ? 8.703 13.406 13.133 1 89.81 94 GLY B N 1
ATOM 1696 C CA . GLY B 1 94 ? 7.543 13.195 13.984 1 89.81 94 GLY B CA 1
ATOM 1697 C C . GLY B 1 94 ? 6.984 11.781 13.898 1 89.81 94 GLY B C 1
ATOM 1698 O O . GLY B 1 94 ? 7.664 10.867 13.422 1 89.81 94 GLY B O 1
ATOM 1699 N N . GLY B 1 95 ? 5.746 11.617 14.477 1 87.38 95 GLY B N 1
ATOM 1700 C CA . GLY B 1 95 ? 5.121 10.305 14.484 1 87.38 95 GLY B CA 1
ATOM 1701 C C . GLY B 1 95 ? 4.434 9.961 13.172 1 87.38 95 GLY B C 1
ATOM 1702 O O . GLY B 1 95 ? 4.512 10.727 12.211 1 87.38 95 GLY B O 1
ATOM 1703 N N . PHE B 1 96 ? 3.879 8.797 13.164 1 84.62 96 PHE B N 1
ATOM 1704 C CA . PHE B 1 96 ? 3.191 8.32 11.969 1 84.62 96 PHE B CA 1
ATOM 1705 C C . PHE B 1 96 ? 2.027 7.406 12.344 1 84.62 96 PHE B C 1
ATOM 1707 O O . PHE B 1 96 ? 2.223 6.379 12.992 1 84.62 96 PHE B O 1
ATOM 1714 N N . CYS B 1 97 ? 0.87 7.812 11.969 1 82.5 97 CYS B N 1
ATOM 1715 C CA . CYS B 1 97 ? -0.348 7.039 12.18 1 82.5 97 CYS B CA 1
ATOM 1716 C C . CYS B 1 97 ? -0.497 6.645 13.641 1 82.5 97 CYS B C 1
ATOM 1718 O O . CYS B 1 97 ? -0.76 5.48 13.953 1 82.5 97 CYS B O 1
ATOM 1720 N N . GLY B 1 98 ? -0.194 7.449 14.445 1 78.12 98 GLY B N 1
ATOM 1721 C CA . GLY B 1 98 ? -0.461 7.277 15.867 1 78.12 98 GLY B CA 1
ATOM 1722 C C . GLY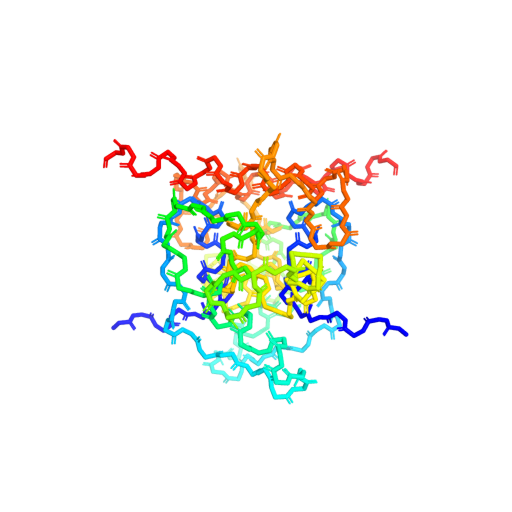 B 1 98 ? 0.719 6.707 16.625 1 78.12 98 GLY B C 1
ATOM 1723 O O . GLY B 1 98 ? 0.618 6.441 17.828 1 78.12 98 GLY B O 1
ATOM 1724 N N . GLU B 1 99 ? 1.806 6.504 15.906 1 82.62 99 GLU B N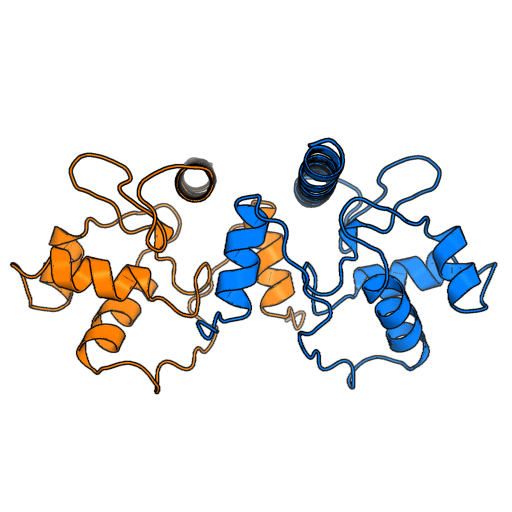 1
ATOM 1725 C CA . GLU B 1 99 ? 3.006 5.984 16.562 1 82.62 99 GLU B CA 1
ATOM 1726 C C . GLU B 1 99 ? 4.16 6.977 16.453 1 82.62 99 GLU B C 1
ATOM 1728 O O . GLU B 1 99 ? 4.293 7.688 15.461 1 82.62 99 GLU B O 1
ATOM 1733 N N . THR B 1 100 ? 4.953 6.996 17.5 1 81.56 100 THR B N 1
ATOM 1734 C CA . THR B 1 100 ? 6.043 7.969 17.531 1 81.56 100 THR B CA 1
ATOM 1735 C C . THR B 1 100 ? 7.387 7.277 17.328 1 81.56 100 THR B C 1
ATOM 1737 O O . THR B 1 100 ? 8.414 7.941 17.156 1 81.56 100 THR B O 1
ATOM 1740 N N . CYS B 1 101 ? 7.348 5.926 17.359 1 78.75 101 CYS B N 1
ATOM 1741 C CA . CYS B 1 101 ? 8.562 5.148 17.141 1 78.75 101 CYS B CA 1
ATOM 1742 C C . CYS B 1 101 ? 8.227 3.799 16.5 1 78.75 101 CYS B C 1
ATOM 1744 O O . CYS B 1 101 ? 7.055 3.473 16.297 1 78.75 101 CYS B O 1
ATOM 1746 N N . GLY B 1 102 ? 9.391 3.166 16.031 1 84.94 102 GLY B N 1
ATOM 1747 C CA . GLY B 1 102 ? 9.188 1.818 15.523 1 84.94 102 GLY B CA 1
ATOM 1748 C C . GLY B 1 102 ? 9.086 1.764 14.008 1 84.94 102 GLY B C 1
ATOM 1749 O O . GLY B 1 102 ? 9.555 2.668 13.32 1 84.94 102 GLY B O 1
ATOM 1750 N N . GLU B 1 103 ? 8.562 0.766 13.516 1 85.62 103 GLU B N 1
ATOM 1751 C CA . GLU B 1 103 ? 8.594 0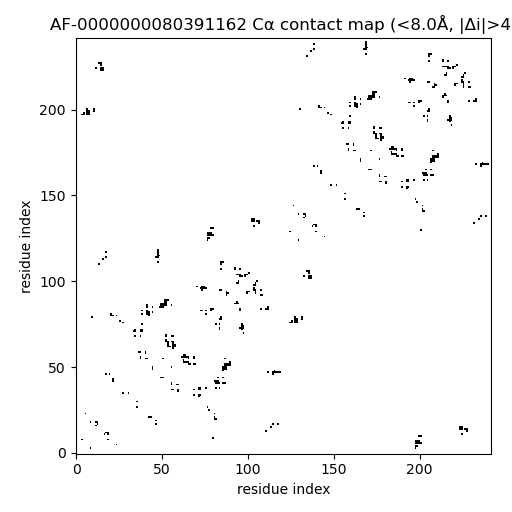.428 12.094 1 85.62 103 GLU B CA 1
ATOM 1752 C C . GLU B 1 103 ? 7.754 1.402 11.273 1 85.62 103 GLU B C 1
ATOM 1754 O O . GLU B 1 103 ? 8.086 1.714 10.133 1 85.62 103 GLU B O 1
ATOM 1759 N N . LYS B 1 104 ? 6.711 1.862 11.875 1 88.38 104 LYS B N 1
ATOM 1760 C CA . LYS B 1 104 ? 5.863 2.795 11.141 1 88.38 104 LYS B CA 1
ATOM 1761 C C . LYS B 1 104 ? 6.594 4.109 10.867 1 88.38 104 LYS B C 1
ATOM 1763 O O . LYS B 1 104 ? 6.473 4.68 9.781 1 88.38 104 LYS B O 1
ATOM 1768 N N . VAL B 1 105 ? 7.316 4.543 11.859 1 92 105 VAL B N 1
ATOM 1769 C CA . VAL B 1 105 ? 8.078 5.777 11.695 1 92 105 VAL B CA 1
ATOM 1770 C C . VAL B 1 105 ? 9.188 5.57 10.672 1 92 105 VAL B C 1
ATOM 1772 O O . VAL B 1 105 ? 9.469 6.457 9.859 1 92 105 VAL B O 1
ATOM 1775 N N . GLU B 1 106 ? 9.789 4.414 10.734 1 93.25 106 GLU B N 1
ATOM 1776 C CA . GLU B 1 106 ? 10.789 4.09 9.727 1 93.25 106 GLU B CA 1
ATOM 1777 C C . GLU B 1 106 ? 10.188 4.066 8.328 1 93.25 106 GLU B C 1
ATOM 1779 O O . GLU B 1 106 ? 10.812 4.523 7.367 1 93.25 106 GLU B O 1
ATOM 1784 N N . LEU B 1 107 ? 9.023 3.525 8.234 1 94.25 107 LEU B N 1
ATOM 1785 C CA . LEU B 1 107 ? 8.336 3.523 6.945 1 94.25 107 LEU B CA 1
ATOM 1786 C C . LEU B 1 107 ? 8.102 4.945 6.453 1 94.25 107 LEU B C 1
ATOM 1788 O O . LEU B 1 107 ? 8.305 5.242 5.273 1 94.25 107 LEU B O 1
ATOM 1792 N N . LYS B 1 108 ? 7.613 5.801 7.367 1 95.56 108 LYS B N 1
ATOM 1793 C CA . LYS B 1 108 ? 7.438 7.207 7.016 1 95.56 108 LYS B CA 1
ATOM 1794 C C . LYS B 1 108 ? 8.727 7.793 6.438 1 95.56 108 LYS B C 1
ATOM 1796 O O . LYS B 1 108 ? 8.695 8.461 5.398 1 95.56 108 LYS B O 1
ATOM 1801 N N . ARG B 1 109 ? 9.805 7.508 7.09 1 94.88 109 ARG B N 1
ATOM 1802 C CA . ARG B 1 109 ? 11.102 7.992 6.637 1 94.88 109 ARG B CA 1
ATOM 1803 C C . ARG B 1 109 ? 11.422 7.477 5.234 1 94.88 109 ARG B C 1
ATOM 1805 O O . ARG B 1 109 ? 11.844 8.242 4.367 1 94.88 109 ARG B O 1
ATOM 1812 N N . GLN B 1 110 ? 11.219 6.223 5.035 1 93.94 110 GLN B N 1
ATOM 1813 C CA . GLN B 1 110 ? 11.5 5.605 3.74 1 93.94 110 GLN B CA 1
ATOM 1814 C C . GLN B 1 110 ? 10.648 6.23 2.641 1 93.94 110 GLN B C 1
ATOM 1816 O O . GLN B 1 110 ? 11.141 6.488 1.539 1 93.94 110 GLN B O 1
ATOM 1821 N N . MET B 1 111 ? 9.391 6.461 2.908 1 96.12 111 MET B N 1
ATOM 1822 C CA . MET B 1 111 ? 8.492 7.078 1.938 1 96.12 111 MET B CA 1
ATOM 1823 C C . MET B 1 111 ? 8.961 8.484 1.58 1 96.12 111 MET B C 1
ATOM 1825 O O . MET B 1 111 ? 9.008 8.852 0.404 1 96.12 111 MET B O 1
ATOM 1829 N N . LEU B 1 112 ? 9.336 9.25 2.596 1 96 112 LEU B N 1
ATOM 1830 C CA . LEU B 1 112 ? 9.805 10.609 2.387 1 96 112 LEU B CA 1
ATOM 1831 C C . LEU B 1 112 ? 11.086 10.625 1.568 1 96 112 LEU B C 1
ATOM 1833 O O . LEU B 1 112 ? 11.234 11.43 0.647 1 96 112 LEU B O 1
ATOM 1837 N N . GLU B 1 113 ? 12.016 9.711 1.903 1 94.31 113 GLU B N 1
ATOM 1838 C CA . GLU B 1 113 ? 13.281 9.625 1.178 1 94.31 113 GLU B CA 1
ATOM 1839 C C . GLU B 1 113 ? 13.055 9.227 -0.278 1 94.31 113 GLU B C 1
ATOM 1841 O O . GLU B 1 113 ? 13.688 9.773 -1.183 1 94.31 113 GLU B O 1
ATOM 1846 N N . MET B 1 114 ? 12.203 8.289 -0.458 1 92.81 114 MET B N 1
ATOM 1847 C CA . MET B 1 114 ? 11.859 7.848 -1.806 1 92.81 114 MET B CA 1
ATOM 1848 C C . MET B 1 114 ? 11.32 9.008 -2.641 1 92.81 114 MET B C 1
ATOM 1850 O O . MET B 1 114 ? 11.727 9.188 -3.791 1 92.81 114 MET B O 1
ATOM 1854 N N . GLU B 1 115 ? 10.492 9.82 -2.094 1 94.19 115 GLU B N 1
ATOM 1855 C CA . GLU B 1 115 ? 9.883 10.93 -2.822 1 94.19 115 GLU B CA 1
ATOM 1856 C C . GLU B 1 115 ? 10.891 12.047 -3.066 1 94.19 115 GLU B C 1
ATOM 1858 O O . GLU B 1 115 ? 10.82 12.742 -4.082 1 94.19 115 GLU B O 1
ATOM 1863 N N . ALA B 1 116 ? 11.766 12.211 -2.125 1 90.25 116 ALA B N 1
ATOM 1864 C CA . ALA B 1 116 ? 12.766 13.273 -2.236 1 90.25 116 ALA B CA 1
ATOM 1865 C C . ALA B 1 116 ? 13.75 12.977 -3.365 1 90.25 116 ALA B C 1
ATOM 1867 O O . ALA B 1 116 ? 14.25 13.898 -4.012 1 90.25 116 ALA B O 1
ATOM 1868 N N . ASN B 1 117 ? 14.086 11.719 -3.568 1 80.75 117 ASN B N 1
ATOM 1869 C CA . ASN B 1 117 ? 15.047 11.312 -4.586 1 80.75 117 ASN B CA 1
ATOM 1870 C C . ASN B 1 117 ? 14.492 11.492 -5.992 1 80.75 117 ASN B C 1
ATOM 1872 O O . ASN B 1 117 ? 15.25 11.586 -6.961 1 80.75 117 ASN B O 1
ATOM 1876 N N . CYS B 1 118 ? 13.289 11.469 -6.246 1 65.44 118 CYS B N 1
ATOM 1877 C CA . CYS B 1 118 ? 12.711 11.664 -7.57 1 65.44 118 CYS B CA 1
ATOM 1878 C C . CYS B 1 118 ? 12.672 13.141 -7.938 1 65.44 118 CYS B C 1
ATOM 1880 O O . CYS B 1 118 ? 12.727 13.492 -9.117 1 65.44 118 CYS B O 1
ATOM 1882 N N . LYS B 1 119 ? 12.375 14.086 -6.984 1 58.06 119 LYS B N 1
ATOM 1883 C CA . LYS B 1 119 ? 12.453 15.5 -7.336 1 58.06 119 LYS B CA 1
ATOM 1884 C C . LYS B 1 119 ? 13.844 15.867 -7.844 1 58.06 119 LYS B C 1
ATOM 1886 O O . LYS B 1 119 ? 14 16.828 -8.602 1 58.06 119 LYS B O 1
ATOM 1891 N N . ARG B 1 120 ? 14.875 15.156 -7.48 1 45.88 120 ARG B N 1
ATOM 1892 C CA . ARG B 1 120 ? 16.219 15.5 -7.91 1 45.88 120 ARG B CA 1
ATOM 1893 C C . ARG B 1 120 ? 16.547 14.859 -9.258 1 45.88 120 ARG B C 1
ATOM 1895 O O . ARG B 1 120 ? 17.531 15.227 -9.906 1 45.88 120 ARG B O 1
ATOM 1902 N N . LYS B 1 121 ? 15.852 13.93 -9.727 1 37.84 121 LYS B N 1
ATOM 1903 C CA . LYS B 1 121 ? 16.219 13.438 -11.055 1 37.84 121 LYS B CA 1
ATOM 1904 C C . LYS B 1 121 ? 15.57 14.266 -12.156 1 37.84 121 LYS B C 1
ATOM 1906 O O . LYS B 1 121 ? 14.367 14.508 -12.133 1 37.84 121 LYS B O 1
#

pLDDT: mean 91.49, std 11.0, range [35.09, 98.44]

Foldseek 3Di:
DPPDDPVNLLVVLVVLDDDQLLPPDDDPPVDDPLLVLLLVLLSPADQLAAAELQRSCVVSVRNPCSVVSVVSLLPPPDDPSSPSLRYAHPVGSAAHNPGRDDDRSVVSVVSNVSRNVVVVD/DPPQDPVNLLVVLVVLDDDQLLPPDDDPPVDDPLLVLLLVLLSPADQLAAAELQRSCVVSVRNPCSVVSVVSLLVPPDDPSSPSLRYAHPVGSAAHNPGRDDDRSVVSVVSNVSRNVVVVD

Radius of gyration: 19.19 Å; Cα contacts (8 Å, |Δi|>4): 324; chains: 2; bounding box: 34×57×38 Å

Solvent-accessible surface area (backbone atoms only — not comparable to full-atom values): 13652 Å² total; per-residue (Å²): 130,84,86,69,36,72,39,41,48,50,52,40,38,75,25,67,47,92,71,82,47,76,82,58,88,76,88,59,79,91,49,53,72,67,43,43,50,50,50,56,56,41,45,66,57,51,91,56,47,72,44,34,38,49,57,51,12,43,75,67,74,34,61,86,33,28,66,62,44,46,53,39,51,37,61,47,62,44,45,77,56,36,37,52,71,35,44,24,41,91,90,44,62,56,52,35,72,83,31,75,58,64,45,45,28,51,39,39,49,50,55,50,51,58,34,45,56,56,76,72,105,127,85,85,69,38,72,39,41,48,51,52,40,36,75,26,67,46,93,70,82,45,76,82,60,87,77,88,60,80,90,50,53,72,67,42,44,50,51,50,54,57,40,45,64,58,52,90,56,46,72,42,33,37,47,56,51,12,43,74,65,73,34,61,87,33,28,66,62,45,45,54,40,49,38,62,47,63,43,44,76,56,36,37,52,72,34,43,23,41,92,89,43,63,56,51,38,72,82,30,74,60,62,46,46,29,51,36,40,50,50,53,51,51,56,33,44,58,53,73,72,102

Secondary structure (DSSP, 8-state):
-----HHHHHHHHHTT-----TTS----TTS-HHHHHHHHHHTTSPTT--EEHHHHHHHTT-TT-HHHHHHHHHT-SSBTTB-GGGEEBTTBS--BTTBSSSHHHHHHHHHHHHHHHHHT-/-----HHHHHHHHHTT-----TTS----TTS-HHHHHHHHHHTTSPTT--EEHHHHHHHTT-TT-HHHHHHHHHT-SSBTTB-GGGEEBTTBS--BTTBSSSHHHHHHHHHHHHHHHHHT-

Sequence (242 aa):
MSDMTIFQAILRYFGGEIIDFSDYEVDLSELTQFQREVLEEVRKIPYGETVTYRELACRVGRERAARAVGSAVAKNPYPIIIPCH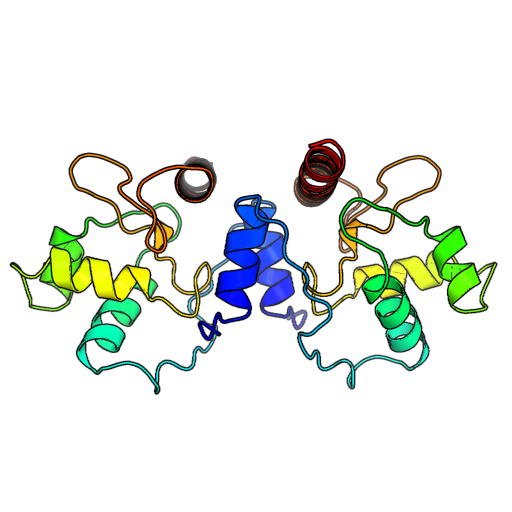RVVSSSGIGGFCGETCGEKVELKRQMLEMEANCKRKMSDMTIFQAILRYFGGEIIDFSDYEVDLSELTQFQREVLEEVRKIPYGETVTYRELACRVGRERAARAVGSAVAKNPYPIIIPCHRVVSSSGIGGFCGETCGEKVELKRQMLEMEANCKRK

InterPro domains:
  IPR001497 Methylated-DNA-[protein]-cysteine S-methyltransferase, active site [PS00374] (82-88)
  IPR014048 Methylated-DNA-[protein]-cysteine S-methyltransferase, DNA binding [PF01035] (33-116)
  IPR014048 Methylated-DNA-[protein]-cysteine S-methyltransferase, DNA binding [TIGR00589] (32-115)
  IPR014048 Methylated-DNA-[protein]-cysteine S-methyltransferase, DNA binding [cd06445] (34-115)
  IPR036217 Methylated DNA-protein cysteine methyltransferase, DNA binding domain [SSF46767] (32-115)
  IPR036388 Winged helix-like DNA-binding domain superfamily [G3DSA:1.10.10.10] (30-117)